Protein AF-0000000069439298 (afdb_homodimer)

Organism: Mycobacteroides abscessus (strain ATCC 19977 / DSM 44196 / CCUG 20993 / CIP 104536 / JCM 13569 / NCTC 13031 / TMC 1543 / L948) (NCBI:txid561007)

Secondary structure (DSSP, 8-state):
-----HHHHHHHHHHHHHHHHHHHHHHHHHHH----SBTTB-HHHHHHHGGGGTSS-EEHHHHHHHHT--HHHHHHHHHHHHHTTSEEEEE-SS-TT-EEEEE-HHHHHHHHHHTHHHHHHHHHHHHTS-HHHHHHHHHHHHHHHHHHHHHHHHH-/-----HHHHHHHHHHHHHHHHHHHHHHHHHHH----SBTTB-HHHHHHHGGGGTSS-EEHHHHHHHHT--HHHHHHHHHHHHHTTSEEEEE-SS-TT-EEEEE-HHHHHHHHHHTHHHHHHHHHHHHTS-HHHHHHHHHHHHHHHHHHHHHHHHH-

pLDDT: mean 86.59, std 11.98, range [43.66, 97.94]

Foldseek 3Di:
DPPCPPVNVVVVVVVVVVVVVVVV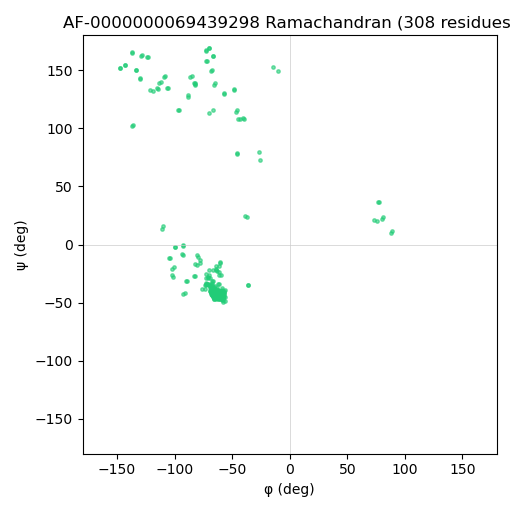VVLVCLQPVPPDCFLVDDPLLLQLAVVQLVPFKDFLVVSCVSSVHDSVVSVVSLVVCVVVQQKDWDADPVHRVTIIIGGDPVNSVSSCRSNVSSVVVVVVVLVPDDPVRNVVVVVVVVVVVVVVVVVVVVVD/DPPCPPVNVVVVVVVVVVVVVVVVVVLVCLQPPPPDCQLVDDPLLLQLAVVQLVPFKDFLVVSCVSSVHDSVVSVVSLVVCVVVQQKDWDADPVHRVTIIIGGDPVNSVSSCRSNVRSVVVVVVVLVPDDPVRNVVVVVVVVVVVVVVVVVVVVVD

Radius of gyration: 20.06 Å; Cα contacts (8 Å, |Δi|>4): 380; chains: 2; bounding box: 41×55×58 Å

Sequence (312 aa):
MPRQSSGDSAREIEELVAATDALYFAMRRGRTSPAGTQAGMSRSQLELLAPLLDQESMSVSRLAGTAGVAVPTATRALKQLEERGVVARTRSSSDDRLVLVGLTSGGRARVIKAQSAFRARQQEVFEELSVADRRAMTDSLTRLAALINDNMDARAMPRQSSGDSAREIEELVAATDALYFAMRRGRTSPAGTQAGMSRSQLELLAPLLDQESMSVSRLAGTAGVAVPTATRALKQLEERGVVARTRSSSDDRLVLVGLTSGGRARVIKAQSAFRARQQEVFEELSVADRRAMTDSLTRLAALINDNMDARA

Nearest PDB structures (foldseek):
  2nnn-assembly3_F  TM=5.946E-01  e=1.189E-07  Pseudomonas aeruginosa
  4xrf-assembly1_A  TM=5.676E-01  e=1.118E-07  Bacillus cereus ATCC 14579
  7kua-assembly1_A-2  TM=5.643E-01  e=1.118E-07  Pseudomonas putida
  2nyx-assembly2_D  TM=5.979E-01  e=2.335E-07  Mycobacterium tuberculosis H37Rv
  1lnw-assembly7_A  TM=5.962E-01  e=4.876E-07  Pseudomonas aeruginosa

InterPro domains:
  IPR000835 MarR-type HTH domain [PF01047] (42-99)
  IPR000835 MarR-type HTH domain [PR00598] (75-90)
  IPR000835 MarR-type HTH domain [PR00598] (94-110)
  IPR000835 MarR-type HTH domain [PR00598] (124-144)
  IPR000835 MarR-type HTH domain [PS50995] (9-146)
  IPR000835 MarR-type HTH domain [SM00347] (34-134)
  IPR011991 ArsR-like helix-turn-helix domain [cd00090] (42-112)
  IPR036388 Winged helix-like DNA-binding domain superfamily [G3DSA:1.10.10.10] (2-153)
  IPR036390 Winged helix DNA-binding domain superfamily [SSF46785] (31-151)
  IPR039422 Transcription regulators MarR/SlyA-like [PTHR33164] (29-149)

Structure (mmCIF, N/CA/C/O backbone):
data_AF-0000000069439298-model_v1
#
loop_
_entity.id
_entity.type
_entity.pdbx_description
1 polymer 'Transcriptional regulator, MarR family'
#
loop_
_atom_site.group_PDB
_atom_site.id
_atom_site.type_symbol
_atom_site.label_atom_id
_atom_site.label_alt_id
_atom_site.label_comp_id
_atom_site.label_asym_id
_atom_site.label_entity_id
_atom_site.label_seq_id
_atom_site.pdbx_PDB_ins_code
_atom_site.Cartn_x
_atom_site.Cartn_y
_atom_site.Cartn_z
_atom_site.occupancy
_atom_site.B_iso_or_equiv
_atom_site.auth_seq_id
_atom_site.auth_comp_id
_atom_site.auth_asym_id
_atom_site.auth_atom_id
_atom_site.pdbx_PDB_model_num
ATOM 1 N N . MET A 1 1 ? 16.625 -29.438 -16.219 1 43.66 1 MET A N 1
ATOM 2 C CA . MET A 1 1 ? 15.688 -28.438 -15.711 1 43.66 1 MET A CA 1
ATOM 3 C C . MET A 1 1 ? 15.852 -27.109 -16.438 1 43.66 1 MET A C 1
ATOM 5 O O . MET A 1 1 ? 16.953 -26.578 -16.516 1 43.66 1 MET A O 1
ATOM 9 N N . PRO A 1 2 ? 15.164 -26.875 -17.438 1 50.16 2 PRO A N 1
ATOM 10 C CA . PRO A 1 2 ? 15.586 -25.781 -18.312 1 50.16 2 PRO A CA 1
ATOM 11 C C . PRO A 1 2 ? 15.984 -24.531 -17.547 1 50.16 2 PRO A C 1
ATOM 13 O O . PRO A 1 2 ? 15.352 -24.188 -16.547 1 50.16 2 PRO A O 1
ATOM 16 N N . ARG A 1 3 ? 17.156 -24.297 -17.531 1 49.91 3 ARG A N 1
ATOM 17 C CA . ARG A 1 3 ? 17.844 -23.172 -16.906 1 49.91 3 ARG A CA 1
ATOM 18 C C . ARG A 1 3 ? 17.141 -21.859 -17.203 1 49.91 3 ARG A C 1
ATOM 20 O O . ARG A 1 3 ? 17.031 -21.453 -18.359 1 49.91 3 ARG A O 1
ATOM 27 N N . GLN A 1 4 ? 15.992 -21.594 -16.453 1 58.34 4 GLN A N 1
ATOM 28 C CA . GLN A 1 4 ? 15.359 -20.297 -16.703 1 58.34 4 GLN A CA 1
ATOM 29 C C . GLN A 1 4 ? 16.406 -19.203 -16.859 1 58.34 4 GLN A C 1
ATOM 31 O O . GLN A 1 4 ? 17.312 -19.078 -16.047 1 58.34 4 GLN A O 1
ATOM 36 N N . SER A 1 5 ? 16.531 -18.75 -18.062 1 65 5 SER A N 1
ATOM 37 C CA . SER A 1 5 ? 17.484 -17.688 -18.328 1 65 5 SER A CA 1
ATOM 38 C C . SER A 1 5 ? 17.344 -16.547 -17.344 1 65 5 SER A C 1
ATOM 40 O O . SER A 1 5 ? 16.266 -16.359 -16.75 1 65 5 SER A O 1
ATOM 42 N N . SER A 1 6 ? 18.406 -16.156 -16.859 1 69.44 6 SER A N 1
ATOM 43 C CA . SER A 1 6 ? 18.5 -15 -15.961 1 69.44 6 SER A CA 1
ATOM 44 C C . SER A 1 6 ? 17.516 -13.914 -16.359 1 69.44 6 SER A C 1
ATOM 46 O O . SER A 1 6 ? 16.922 -13.25 -15.492 1 69.44 6 SER A O 1
ATOM 48 N N . GLY A 1 7 ? 17.359 -13.852 -17.641 1 72.88 7 GLY A N 1
ATOM 49 C CA . GLY A 1 7 ? 16.438 -12.859 -18.156 1 72.88 7 GLY A CA 1
ATOM 50 C C . GLY A 1 7 ? 14.984 -13.172 -17.828 1 72.88 7 GLY A C 1
ATOM 51 O O . GLY A 1 7 ? 14.203 -12.258 -17.547 1 72.88 7 GLY A O 1
ATOM 52 N N . ASP A 1 8 ? 14.719 -14.375 -17.844 1 79.38 8 ASP A N 1
ATOM 53 C CA . ASP A 1 8 ? 13.352 -14.812 -17.547 1 79.38 8 ASP A CA 1
ATOM 54 C C . ASP A 1 8 ? 13.008 -14.57 -16.078 1 79.38 8 ASP A C 1
ATOM 56 O O . ASP A 1 8 ? 11.906 -14.141 -15.758 1 79.38 8 ASP A O 1
ATOM 60 N N . SER A 1 9 ? 14 -14.789 -15.312 1 85.81 9 SER A N 1
ATOM 61 C CA . SER A 1 9 ? 13.797 -14.586 -13.883 1 85.81 9 SER A CA 1
ATOM 62 C C . SER A 1 9 ? 13.578 -13.109 -13.555 1 85.81 9 SER A C 1
ATOM 64 O O . SER A 1 9 ? 12.711 -12.773 -12.75 1 85.81 9 SER A O 1
ATOM 66 N N . ALA A 1 10 ? 14.375 -12.297 -14.258 1 88.38 10 ALA A N 1
ATOM 67 C CA . ALA A 1 10 ? 14.242 -10.852 -14.047 1 88.38 10 ALA A CA 1
ATOM 68 C C . ALA A 1 10 ? 12.859 -10.359 -14.484 1 88.38 10 ALA A C 1
ATOM 70 O O . ALA A 1 10 ? 12.273 -9.5 -13.828 1 88.38 10 ALA A O 1
ATOM 71 N N . ARG A 1 11 ? 12.383 -10.875 -15.539 1 90.62 11 ARG A N 1
ATOM 72 C CA . ARG A 1 11 ? 11.07 -10.484 -16.047 1 90.62 11 ARG A CA 1
ATOM 73 C C . ARG A 1 11 ? 9.969 -10.938 -15.102 1 90.62 11 ARG A C 1
ATOM 75 O O . ARG A 1 11 ? 9 -10.203 -14.867 1 90.62 11 ARG A O 1
ATOM 82 N N . GLU A 1 12 ? 10.164 -12.148 -14.594 1 92.62 12 GLU A N 1
ATOM 83 C CA . GLU A 1 12 ? 9.172 -12.68 -13.672 1 92.62 12 GLU A CA 1
ATOM 84 C C . GLU A 1 12 ? 9.086 -11.836 -12.406 1 92.62 12 GLU A C 1
ATOM 86 O O . GLU A 1 12 ? 7.988 -11.594 -11.883 1 92.62 12 GLU A O 1
ATOM 91 N N . ILE A 1 13 ? 10.188 -11.438 -11.992 1 93.81 13 ILE A N 1
ATOM 92 C CA . ILE A 1 13 ? 10.219 -10.609 -10.781 1 93.81 13 ILE A CA 1
ATOM 93 C C . ILE A 1 13 ? 9.578 -9.258 -11.07 1 93.81 13 ILE A C 1
ATOM 95 O O . ILE A 1 13 ? 8.789 -8.75 -10.266 1 93.81 13 ILE A O 1
ATOM 99 N N . GLU A 1 14 ? 9.867 -8.711 -12.203 1 91.94 14 GLU A N 1
ATOM 100 C CA . GLU A 1 14 ? 9.281 -7.43 -12.594 1 91.94 14 GLU A CA 1
ATOM 101 C C . GLU A 1 14 ? 7.766 -7.52 -12.695 1 91.94 14 GLU A C 1
ATOM 103 O O . GLU A 1 14 ? 7.055 -6.586 -12.312 1 91.94 14 GLU A O 1
ATOM 108 N N . GLU A 1 15 ? 7.328 -8.602 -13.227 1 94.25 15 GLU A N 1
ATOM 109 C CA . GLU A 1 15 ? 5.887 -8.805 -13.359 1 94.25 15 GLU A CA 1
ATOM 110 C C . GLU A 1 15 ? 5.219 -8.93 -11.992 1 94.25 15 GLU A C 1
ATOM 112 O O . GLU A 1 15 ? 4.102 -8.445 -11.797 1 94.25 15 GLU A O 1
ATOM 117 N N . LEU A 1 16 ? 5.906 -9.57 -11.109 1 95.19 16 LEU A N 1
ATOM 118 C CA . LEU A 1 16 ? 5.371 -9.711 -9.758 1 95.19 16 LEU A CA 1
ATOM 119 C C . LEU A 1 16 ? 5.34 -8.367 -9.047 1 95.19 16 LEU A C 1
ATOM 121 O O . LEU A 1 16 ? 4.383 -8.062 -8.328 1 95.19 16 LEU A O 1
ATOM 125 N N . VAL A 1 17 ? 6.363 -7.57 -9.273 1 93.5 17 VAL A N 1
ATOM 126 C CA . VAL A 1 17 ? 6.402 -6.223 -8.719 1 93.5 17 VAL A CA 1
ATOM 127 C C . VAL A 1 17 ? 5.219 -5.414 -9.234 1 93.5 17 VAL A C 1
ATOM 129 O O . VAL A 1 17 ? 4.496 -4.785 -8.453 1 93.5 17 VAL A O 1
ATOM 132 N N . ALA A 1 18 ? 5.004 -5.496 -10.5 1 92.44 18 ALA A N 1
ATOM 133 C CA . ALA A 1 18 ? 3.91 -4.746 -11.109 1 92.44 18 ALA A CA 1
ATOM 134 C C . ALA A 1 18 ? 2.559 -5.219 -10.578 1 92.44 18 ALA A C 1
ATOM 136 O O . ALA A 1 18 ? 1.655 -4.406 -10.359 1 92.44 18 ALA A O 1
ATOM 137 N N . ALA A 1 19 ? 2.408 -6.488 -10.406 1 94.62 19 ALA A N 1
ATOM 138 C CA . ALA A 1 19 ? 1.148 -7.055 -9.93 1 94.62 19 ALA A CA 1
ATOM 139 C C . ALA A 1 19 ? 0.885 -6.656 -8.477 1 94.62 19 ALA A C 1
ATOM 141 O O . ALA A 1 19 ? -0.251 -6.348 -8.109 1 94.62 19 ALA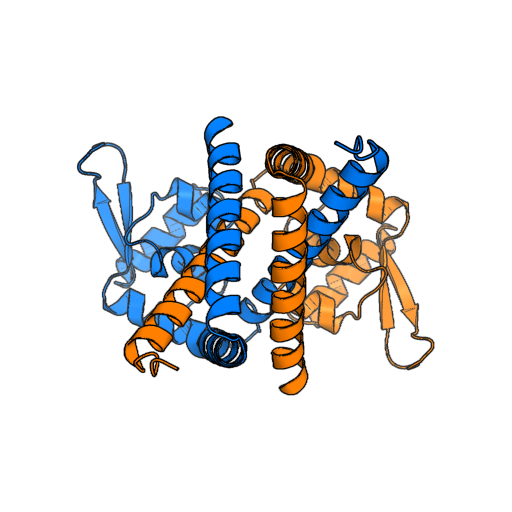 A O 1
ATOM 142 N N . THR A 1 20 ? 1.906 -6.664 -7.648 1 95.19 20 THR A N 1
ATOM 143 C CA . THR A 1 20 ? 1.764 -6.262 -6.254 1 95.19 20 THR A CA 1
ATOM 144 C C . THR A 1 20 ? 1.43 -4.773 -6.152 1 95.19 20 THR A C 1
ATOM 146 O O . THR A 1 20 ? 0.59 -4.379 -5.34 1 95.19 20 THR A O 1
ATOM 149 N N . ASP A 1 21 ? 2.082 -4 -6.984 1 93.44 21 ASP A N 1
ATOM 150 C CA . ASP A 1 21 ? 1.783 -2.57 -7.012 1 93.44 21 ASP A CA 1
ATOM 151 C C . ASP A 1 21 ? 0.34 -2.318 -7.441 1 93.44 21 ASP A C 1
ATOM 153 O O . ASP A 1 21 ? -0.36 -1.505 -6.836 1 93.44 21 ASP A O 1
ATOM 157 N N . ALA A 1 22 ? -0.058 -3.021 -8.492 1 92.19 22 ALA A N 1
ATOM 158 C CA . ALA A 1 22 ? -1.417 -2.842 -8.992 1 92.19 22 ALA A CA 1
ATOM 159 C C . ALA A 1 22 ? -2.449 -3.152 -7.914 1 92.19 22 ALA A C 1
ATOM 161 O O . ALA A 1 22 ? -3.436 -2.43 -7.762 1 92.19 22 ALA A O 1
ATOM 162 N N . LEU A 1 23 ? -2.234 -4.188 -7.211 1 93.44 23 LEU A N 1
ATOM 163 C CA . LEU A 1 23 ? -3.16 -4.551 -6.145 1 93.44 23 LEU A CA 1
ATOM 164 C C . LEU A 1 23 ? -3.129 -3.52 -5.02 1 93.44 23 LEU A C 1
ATOM 166 O O . LEU A 1 23 ? -4.176 -3.123 -4.508 1 93.44 23 LEU A O 1
ATOM 170 N N . TYR A 1 24 ? -1.934 -3.105 -4.676 1 92.88 24 TYR A N 1
ATOM 171 C CA . TYR A 1 24 ? -1.781 -2.111 -3.617 1 92.88 24 TYR A CA 1
ATOM 172 C C . TYR A 1 24 ? -2.543 -0.836 -3.955 1 92.88 24 TYR A C 1
ATOM 174 O O . TYR A 1 24 ? -3.307 -0.326 -3.131 1 92.88 24 TYR A O 1
ATOM 182 N N . PHE A 1 25 ? -2.377 -0.309 -5.129 1 91.12 25 PHE A N 1
ATOM 183 C CA . PHE A 1 25 ? -3.004 0.953 -5.504 1 91.12 25 PHE A CA 1
ATOM 184 C C . PHE A 1 25 ? -4.504 0.777 -5.691 1 91.12 25 PHE A C 1
ATOM 186 O O . PHE A 1 25 ? -5.285 1.688 -5.402 1 91.12 25 PHE A O 1
ATOM 193 N N . ALA A 1 26 ? -4.988 -0.346 -6.16 1 89.38 26 ALA A N 1
ATOM 194 C CA . ALA A 1 26 ? -6.418 -0.618 -6.246 1 89.38 26 ALA A CA 1
ATOM 195 C C . ALA A 1 26 ? -7.062 -0.616 -4.863 1 89.38 26 ALA A C 1
ATOM 197 O O . ALA A 1 26 ? -8.133 -0.031 -4.668 1 89.38 26 ALA A O 1
ATOM 198 N N . MET A 1 27 ? -6.367 -1.249 -3.957 1 90.5 27 MET A N 1
ATOM 199 C CA . MET A 1 27 ? -6.867 -1.318 -2.588 1 90.5 27 MET A CA 1
ATOM 200 C C . MET A 1 27 ? -6.836 0.055 -1.926 1 90.5 27 MET A C 1
ATOM 202 O O . MET A 1 27 ? -7.758 0.421 -1.199 1 90.5 27 MET A O 1
ATOM 206 N N . ARG A 1 28 ? -5.77 0.699 -2.164 1 88.38 28 ARG A N 1
ATOM 207 C CA . ARG A 1 28 ? -5.645 2.039 -1.602 1 88.38 28 ARG A CA 1
ATOM 208 C C . ARG A 1 28 ? -6.77 2.945 -2.092 1 88.38 28 ARG A C 1
ATOM 210 O O . ARG A 1 28 ? -7.359 3.689 -1.307 1 88.38 28 ARG A O 1
ATOM 217 N N . ARG A 1 29 ? -7.039 2.965 -3.305 1 85.88 29 ARG A N 1
ATOM 218 C CA . ARG A 1 29 ? -8.117 3.766 -3.879 1 85.88 29 ARG A CA 1
ATOM 219 C C . ARG A 1 29 ? -9.453 3.42 -3.242 1 85.88 29 ARG A C 1
ATOM 221 O O . ARG A 1 29 ? -10.266 4.309 -2.975 1 85.88 29 ARG A O 1
ATOM 228 N N . GLY A 1 30 ? -9.688 2.197 -3.055 1 83.69 30 GLY A N 1
ATOM 229 C CA . GLY A 1 30 ? -10.93 1.759 -2.439 1 83.69 30 GLY A CA 1
ATOM 230 C C . GLY A 1 30 ? -11.062 2.182 -0.989 1 83.69 30 GLY A C 1
ATOM 231 O O . GLY A 1 30 ? -12.164 2.434 -0.506 1 83.69 30 GLY A O 1
ATOM 232 N N . ARG A 1 31 ? -9.898 2.25 -0.362 1 82.12 31 ARG A N 1
ATOM 233 C CA . ARG A 1 31 ? -9.883 2.555 1.064 1 82.12 31 ARG A CA 1
ATOM 234 C C . ARG A 1 31 ? -9.977 4.059 1.303 1 82.12 31 ARG A C 1
ATOM 236 O O . ARG A 1 31 ? -10.375 4.5 2.383 1 82.12 31 ARG A O 1
ATOM 243 N N . THR A 1 32 ? -9.492 4.879 0.319 1 74.19 32 THR A N 1
ATOM 244 C CA . THR A 1 32 ? -9.359 6.316 0.529 1 74.19 32 THR A CA 1
ATOM 245 C C . THR A 1 32 ? -10.531 7.062 -0.102 1 74.19 32 THR A C 1
ATOM 247 O O . THR A 1 32 ? -10.57 8.297 -0.088 1 74.19 32 THR A O 1
ATOM 250 N N . SER A 1 33 ? -11.398 6.414 -0.728 1 63.84 33 SER A N 1
ATOM 251 C CA . SER A 1 33 ? -12.516 7.145 -1.322 1 63.84 33 SER A CA 1
ATOM 252 C C . SER A 1 33 ? -13.117 8.133 -0.333 1 63.84 33 SER A C 1
ATOM 254 O O . SER A 1 33 ? -13.297 7.816 0.843 1 63.84 33 SER A O 1
ATOM 256 N N . PRO A 1 34 ? -12.93 9.477 -0.753 1 53.66 34 PRO A N 1
ATOM 257 C CA . PRO A 1 34 ? -13.367 10.586 0.105 1 53.66 34 PRO A CA 1
ATOM 258 C C . PRO A 1 34 ? -14.695 10.305 0.804 1 53.66 34 PRO A C 1
ATOM 260 O O . PRO A 1 34 ? -15.195 11.148 1.547 1 53.66 34 PRO A O 1
ATOM 263 N N . ALA A 1 35 ? -15.016 9.234 0.979 1 48.56 35 ALA A N 1
ATOM 264 C CA . ALA A 1 35 ? -16.266 9.422 1.706 1 48.56 35 ALA A CA 1
ATOM 265 C C . ALA A 1 35 ? -16.047 10.25 2.973 1 48.56 35 ALA A C 1
ATOM 267 O O . ALA A 1 35 ? -14.945 10.273 3.52 1 48.56 35 ALA A O 1
ATOM 268 N N . GLY A 1 36 ? -16.734 11.273 3.289 1 49.34 36 GLY A N 1
ATOM 269 C CA . GLY A 1 36 ? -16.828 12.008 4.543 1 49.34 36 GLY A CA 1
ATOM 270 C C . GLY A 1 36 ? -16.141 11.297 5.699 1 49.34 36 GLY A C 1
ATOM 271 O O . GLY A 1 36 ? -15.75 10.133 5.578 1 49.34 36 GLY A O 1
ATOM 272 N N . THR A 1 37 ? -15.586 12.125 6.695 1 56.25 37 THR A N 1
ATOM 273 C CA . THR A 1 37 ? -15.391 11.578 8.031 1 56.25 37 THR A CA 1
ATOM 274 C C . THR A 1 37 ? -16.375 10.453 8.312 1 56.25 37 THR A C 1
ATOM 276 O O . THR A 1 37 ? -17.578 10.695 8.445 1 56.25 37 THR A O 1
ATOM 279 N N . GLN A 1 38 ? -16.078 9.289 7.812 1 62.22 38 GLN A N 1
ATOM 280 C CA . GLN A 1 38 ? -16.984 8.188 8.07 1 62.22 38 GLN A CA 1
ATOM 281 C C . GLN A 1 38 ? -16.938 7.758 9.531 1 62.22 38 GLN A C 1
ATOM 283 O O . GLN A 1 38 ? -15.859 7.539 10.086 1 62.22 38 GLN A O 1
ATOM 288 N N . ALA A 1 39 ? -17.891 7.949 10.148 1 69.12 39 ALA A N 1
ATOM 289 C CA . ALA A 1 39 ? -18.156 7.504 11.516 1 69.12 39 ALA A CA 1
ATOM 290 C C . ALA A 1 39 ? -17.391 8.367 12.523 1 69.12 39 ALA A C 1
ATOM 292 O O . ALA A 1 39 ? -16.922 7.859 13.547 1 69.12 39 ALA A O 1
ATOM 293 N N . GLY A 1 40 ? -17 9.586 12.055 1 76.19 40 GLY A N 1
ATOM 294 C CA . GLY A 1 40 ? -16.391 10.523 12.984 1 76.19 40 GLY A CA 1
ATOM 295 C C . GLY A 1 40 ? -14.891 10.367 13.094 1 76.19 40 GLY A C 1
ATOM 296 O O . GLY A 1 40 ? -14.273 10.891 14.023 1 76.19 40 GLY A O 1
ATOM 297 N N . MET A 1 41 ? -14.297 9.648 12.25 1 83.12 41 MET A N 1
ATOM 298 C CA . MET A 1 41 ? -12.844 9.461 12.266 1 83.12 41 MET A CA 1
ATOM 299 C C . MET A 1 41 ? -12.203 10.086 11.031 1 83.12 41 MET A C 1
ATOM 301 O O . MET A 1 41 ? -12.766 10.008 9.93 1 83.12 41 MET A O 1
ATOM 305 N N . SER A 1 42 ? -11.102 10.703 11.281 1 82.94 42 SER A N 1
ATOM 306 C CA . SER A 1 42 ? -10.344 11.242 10.156 1 82.94 42 SER A CA 1
ATOM 307 C C . SER A 1 42 ? -9.664 10.125 9.359 1 82.94 42 SER A C 1
ATOM 309 O O . SER A 1 42 ? -9.57 8.992 9.828 1 82.94 42 SER A O 1
ATOM 311 N N . ARG A 1 43 ? -9.195 10.484 8.219 1 82.69 43 ARG A N 1
ATOM 312 C CA . ARG A 1 43 ? -8.469 9.531 7.383 1 82.69 43 ARG A CA 1
ATOM 313 C C . ARG A 1 43 ? -7.223 9.008 8.094 1 82.69 43 ARG A C 1
ATOM 315 O O . ARG A 1 43 ? -6.918 7.816 8.023 1 82.69 43 ARG A O 1
ATOM 322 N N . SER A 1 44 ? -6.621 9.906 8.742 1 85.06 44 SER A N 1
ATOM 323 C CA . SER A 1 44 ? -5.395 9.523 9.438 1 85.06 44 SER A CA 1
ATOM 324 C C . SER A 1 44 ? -5.68 8.562 10.586 1 85.06 44 SER A C 1
ATOM 326 O O . SER A 1 44 ? -4.895 7.656 10.859 1 85.06 44 SER A O 1
ATOM 328 N N . GLN A 1 45 ? -6.719 8.812 11.25 1 88.25 45 GLN A N 1
ATOM 329 C CA . GLN A 1 45 ? -7.109 7.934 12.344 1 88.25 45 GLN A CA 1
ATOM 330 C C . GLN A 1 45 ? -7.484 6.547 11.836 1 88.25 45 GLN A C 1
ATOM 332 O O . GLN A 1 45 ? -7.113 5.535 12.445 1 88.25 45 GLN A O 1
ATOM 337 N N . LEU A 1 46 ? -8.164 6.535 10.789 1 88 46 LEU A N 1
ATOM 338 C CA . LEU A 1 46 ? -8.555 5.254 10.203 1 88 46 LEU A CA 1
ATOM 339 C C . LEU A 1 46 ? -7.332 4.477 9.727 1 88 46 LEU A C 1
ATOM 341 O O . LEU A 1 46 ? -7.262 3.258 9.898 1 88 46 LEU A O 1
ATOM 345 N N . GLU A 1 47 ? -6.461 5.148 9.148 1 88.12 47 GLU A N 1
ATOM 346 C CA . GLU A 1 47 ? -5.23 4.512 8.688 1 88.12 47 GLU A CA 1
ATOM 347 C C . GLU A 1 47 ? -4.441 3.93 9.859 1 88.12 47 GLU A C 1
ATOM 349 O O . GLU A 1 47 ? -3.785 2.896 9.727 1 88.12 47 GLU A O 1
ATOM 354 N N . LEU A 1 48 ? -4.531 4.594 10.906 1 92.19 48 LEU A N 1
ATOM 355 C CA . LEU A 1 48 ? -3.82 4.176 12.109 1 92.19 48 LEU A CA 1
ATOM 356 C C . LEU A 1 48 ? -4.484 2.955 12.734 1 92.19 48 LEU A C 1
ATOM 358 O O . LEU A 1 48 ? -3.803 2.07 13.258 1 92.19 48 LEU A O 1
ATOM 362 N N . LEU A 1 49 ? -5.812 2.865 12.648 1 94.75 49 LEU A N 1
ATOM 363 C CA . LEU A 1 49 ? -6.562 1.896 13.438 1 94.75 49 LEU A CA 1
ATOM 364 C C . LEU A 1 49 ? -6.934 0.679 12.602 1 94.75 49 LEU A C 1
ATOM 366 O O . LEU A 1 49 ? -7.215 -0.392 13.141 1 94.75 49 LEU A O 1
ATOM 370 N N . ALA A 1 50 ? -6.922 0.797 11.305 1 92.5 50 ALA A N 1
ATOM 371 C CA . ALA A 1 50 ? -7.445 -0.222 10.406 1 92.5 50 ALA A CA 1
ATOM 372 C C . ALA A 1 50 ? -6.738 -1.558 10.609 1 92.5 50 ALA A C 1
ATOM 374 O O . ALA A 1 50 ? -7.371 -2.615 10.586 1 92.5 50 ALA A O 1
ATOM 375 N N . PRO A 1 51 ? -5.441 -1.567 10.875 1 92.75 51 PRO A N 1
ATOM 376 C CA . PRO A 1 51 ? -4.758 -2.846 11.07 1 92.75 51 PRO A CA 1
ATOM 377 C C . PRO A 1 51 ? -5.273 -3.613 12.289 1 92.75 51 PRO A C 1
ATOM 379 O O . PRO A 1 51 ? -5.121 -4.836 12.359 1 92.75 51 PRO A O 1
ATOM 382 N N . LEU A 1 52 ? -5.914 -2.963 13.156 1 94.62 52 LEU A N 1
ATOM 383 C CA . LEU A 1 52 ? -6.367 -3.574 14.398 1 94.62 52 LEU A CA 1
ATOM 384 C C . LEU A 1 52 ? -7.641 -4.387 14.172 1 94.62 52 LEU A C 1
ATOM 386 O O . LEU A 1 52 ? -8.055 -5.148 15.047 1 94.62 52 LEU A O 1
ATOM 390 N N . LEU A 1 53 ? -8.227 -4.242 13.023 1 90 53 LEU A N 1
ATOM 391 C CA . LEU A 1 53 ? -9.367 -5.082 12.688 1 90 53 LEU A CA 1
ATOM 392 C C . LEU A 1 53 ? -8.93 -6.527 12.461 1 90 53 LEU A C 1
ATOM 394 O O . LEU A 1 53 ? -9.711 -7.457 12.688 1 90 53 LEU A O 1
ATOM 398 N N . ASP A 1 54 ? -7.707 -6.707 12.078 1 86.31 54 ASP A N 1
ATOM 399 C CA . ASP A 1 54 ? -7.199 -8.039 11.758 1 86.31 54 ASP A CA 1
ATOM 400 C C . ASP A 1 54 ? -6.348 -8.586 12.906 1 86.31 54 ASP A C 1
ATOM 402 O O . ASP A 1 54 ? -6.137 -9.797 13 1 86.31 54 ASP A O 1
ATOM 406 N N . GLN A 1 55 ? -5.797 -7.691 13.648 1 87.94 55 GLN A N 1
ATOM 407 C CA . GLN A 1 55 ? -4.984 -8.055 14.797 1 87.94 55 GLN A CA 1
ATOM 408 C C . GLN A 1 55 ? -5.543 -7.453 16.078 1 87.94 55 GLN A C 1
ATOM 410 O O . GLN A 1 55 ? -5.812 -6.25 16.141 1 87.94 55 GLN A O 1
ATOM 415 N N . GLU A 1 56 ? -5.617 -8.25 17.031 1 89.25 56 GLU A N 1
ATOM 416 C CA . GLU A 1 56 ? -6.258 -7.84 18.281 1 89.25 56 GLU A CA 1
ATOM 417 C C . GLU A 1 56 ? -5.527 -6.66 18.906 1 89.25 56 GLU A C 1
ATOM 419 O O . GLU A 1 56 ? -6.156 -5.773 19.5 1 89.25 56 GLU A O 1
ATOM 424 N N . SER A 1 57 ? -4.219 -6.727 18.922 1 93.88 57 SER A N 1
ATOM 425 C CA . SER A 1 57 ? -3.434 -5.633 19.484 1 93.88 57 SER A CA 1
ATOM 426 C C . SER A 1 57 ? -2.102 -5.473 18.766 1 93.88 57 SER A C 1
ATOM 428 O O . SER A 1 57 ? -1.618 -6.41 18.125 1 93.88 57 SER A O 1
ATOM 430 N N . MET A 1 58 ? -1.611 -4.27 18.766 1 93.81 58 MET A N 1
ATOM 431 C CA . MET A 1 58 ? -0.323 -3.92 18.172 1 93.81 58 MET A CA 1
ATOM 432 C C . MET A 1 58 ? 0.392 -2.867 19 1 93.81 58 MET A C 1
ATOM 434 O O . MET A 1 58 ? -0.248 -2.109 19.734 1 93.81 58 MET A O 1
ATOM 438 N N . SER A 1 59 ? 1.724 -2.859 18.875 1 94.25 59 SER A N 1
ATOM 439 C CA . SER A 1 59 ? 2.477 -1.811 19.562 1 94.25 59 SER A CA 1
ATOM 440 C C . SER A 1 59 ? 2.285 -0.461 18.875 1 94.25 59 SER A C 1
ATOM 442 O O . SER A 1 59 ? 1.941 -0.402 17.688 1 94.25 59 SER A O 1
ATOM 444 N N . VAL A 1 60 ? 2.533 0.56 19.656 1 93.5 60 VAL A N 1
ATOM 445 C CA . VAL A 1 60 ? 2.432 1.91 19.109 1 93.5 60 VAL A CA 1
ATOM 446 C C . VAL A 1 60 ? 3.4 2.066 17.938 1 93.5 60 VAL A C 1
ATOM 448 O O . VAL A 1 60 ? 3.053 2.658 16.906 1 93.5 60 VAL A O 1
ATOM 451 N N . SER A 1 61 ? 4.562 1.499 18.047 1 91.31 61 SER A N 1
ATOM 452 C CA . SER A 1 61 ? 5.578 1.593 17 1 91.31 61 SER A CA 1
ATOM 453 C C . SER A 1 61 ? 5.113 0.921 15.719 1 91.31 61 SER A C 1
ATOM 455 O O . SER A 1 61 ? 5.32 1.453 14.625 1 91.31 61 SER A O 1
ATOM 457 N N . ARG A 1 62 ? 4.516 -0.214 15.828 1 89.88 62 ARG A N 1
ATOM 458 C CA . ARG A 1 62 ? 4.027 -0.937 14.656 1 89.88 62 ARG A CA 1
ATOM 459 C C . ARG A 1 62 ? 2.869 -0.193 14 1 89.88 62 ARG A C 1
ATOM 461 O O . ARG A 1 62 ? 2.777 -0.136 12.773 1 89.88 62 ARG A O 1
ATOM 468 N N . LEU A 1 63 ? 2.002 0.332 14.781 1 93.44 63 LEU A N 1
ATOM 469 C CA . LEU A 1 63 ? 0.887 1.112 14.258 1 93.44 63 LEU A CA 1
ATOM 470 C C . LEU A 1 63 ? 1.388 2.35 13.523 1 93.44 63 LEU A C 1
ATOM 472 O O . LEU A 1 63 ? 0.911 2.658 12.43 1 93.44 63 LEU A O 1
ATOM 476 N N . ALA A 1 64 ? 2.328 3.045 14.188 1 91.44 64 ALA A N 1
ATOM 477 C CA . ALA A 1 64 ? 2.914 4.234 13.57 1 91.44 64 ALA A CA 1
ATOM 478 C C . ALA A 1 64 ? 3.568 3.896 12.234 1 91.44 64 ALA A C 1
ATOM 480 O O . ALA A 1 64 ? 3.381 4.613 11.25 1 91.44 64 ALA A O 1
ATOM 481 N N . GLY A 1 65 ? 4.324 2.811 12.211 1 85.81 65 GLY A N 1
ATOM 482 C CA . GLY A 1 65 ? 4.977 2.355 10.992 1 85.81 65 GLY A CA 1
ATOM 483 C C . GLY A 1 65 ? 4.004 2.025 9.875 1 85.81 65 GLY A C 1
ATOM 484 O O . GLY A 1 65 ? 4.23 2.381 8.719 1 85.81 65 GLY A O 1
ATOM 485 N N . THR A 1 66 ? 2.934 1.348 10.188 1 86.69 66 THR A N 1
ATOM 486 C CA . THR A 1 66 ? 1.921 0.974 9.211 1 86.69 66 THR A CA 1
ATOM 487 C C . THR A 1 66 ? 1.217 2.213 8.664 1 86.69 66 THR A C 1
ATOM 489 O O . THR A 1 66 ? 0.876 2.266 7.477 1 86.69 66 THR A O 1
ATOM 492 N N . ALA A 1 67 ? 0.985 3.242 9.484 1 87.19 67 ALA A N 1
ATOM 493 C CA . ALA A 1 67 ? 0.303 4.473 9.086 1 87.19 67 ALA A CA 1
ATOM 494 C C . ALA A 1 67 ? 1.264 5.434 8.398 1 87.19 67 ALA A C 1
ATOM 496 O O . ALA A 1 67 ? 0.834 6.395 7.754 1 87.19 67 ALA A O 1
ATOM 497 N N . GLY A 1 68 ? 2.498 5.16 8.586 1 82.5 68 GLY A N 1
ATOM 498 C CA . GLY A 1 68 ? 3.482 6.039 7.973 1 82.5 68 GLY A CA 1
ATOM 499 C C . GLY A 1 68 ? 3.646 7.355 8.711 1 82.5 68 GLY A C 1
ATOM 500 O O . GLY A 1 68 ? 3.773 8.414 8.086 1 82.5 68 GLY A O 1
ATOM 501 N N . VAL A 1 69 ? 3.562 7.344 9.992 1 85.88 69 VAL A N 1
ATOM 502 C CA . VAL A 1 69 ? 3.732 8.547 10.797 1 85.88 69 VAL A CA 1
ATOM 503 C C . VAL A 1 69 ? 4.77 8.289 11.891 1 85.88 69 VAL A C 1
ATOM 505 O O . VAL A 1 69 ? 5.125 7.145 12.164 1 85.88 69 VAL A O 1
ATOM 508 N N . ALA A 1 70 ? 5.254 9.438 12.445 1 88.75 70 ALA A N 1
ATOM 509 C CA . ALA A 1 70 ? 6.195 9.336 13.562 1 88.75 70 ALA A CA 1
ATOM 510 C C . ALA A 1 70 ? 5.508 8.797 14.812 1 88.75 70 ALA A C 1
ATOM 512 O O . ALA A 1 70 ? 4.312 9.023 15.016 1 88.75 70 ALA A O 1
ATOM 513 N N . VAL A 1 71 ? 6.277 8.109 15.609 1 92.69 71 VAL A N 1
ATOM 514 C CA . VAL A 1 71 ? 5.754 7.488 16.828 1 92.69 71 VAL A CA 1
ATOM 515 C C . VAL A 1 71 ? 5.109 8.547 17.719 1 92.69 71 VAL A C 1
ATOM 517 O O . VAL A 1 71 ? 4.016 8.344 18.25 1 92.69 71 VAL A O 1
ATOM 520 N N . PRO A 1 72 ? 5.668 9.719 17.875 1 94.69 72 PRO A N 1
ATOM 521 C CA . PRO A 1 72 ? 5.016 10.734 18.703 1 94.69 72 PRO A CA 1
ATOM 522 C C . PRO A 1 72 ? 3.662 11.172 18.141 1 94.69 72 PRO A C 1
ATOM 524 O O . PRO A 1 72 ? 2.738 11.461 18.906 1 94.69 72 PRO A O 1
ATOM 527 N N . THR A 1 73 ? 3.553 11.266 16.844 1 92.69 73 THR A N 1
ATOM 528 C CA . THR A 1 73 ? 2.291 11.609 16.203 1 92.69 73 THR A CA 1
ATOM 529 C C . THR A 1 73 ? 1.232 10.547 16.469 1 92.69 73 THR A C 1
ATOM 531 O O . THR A 1 73 ? 0.09 10.867 16.812 1 92.69 73 THR A O 1
ATOM 534 N N . ALA A 1 74 ? 1.68 9.297 16.328 1 94.19 74 ALA A N 1
ATOM 535 C CA . ALA A 1 74 ? 0.771 8.188 16.609 1 94.19 74 ALA A CA 1
ATOM 536 C C . ALA A 1 74 ? 0.363 8.18 18.078 1 94.19 74 ALA A C 1
ATOM 538 O O . ALA A 1 74 ? -0.798 7.922 18.406 1 94.19 74 ALA A O 1
ATOM 539 N N . THR A 1 75 ? 1.262 8.422 18.891 1 95.25 75 THR A N 1
ATOM 540 C CA . THR A 1 75 ? 1.003 8.438 20.328 1 95.25 75 THR A CA 1
ATOM 541 C C . THR A 1 75 ? -0.061 9.477 20.672 1 95.25 75 THR A C 1
ATOM 543 O O . THR A 1 75 ? -0.983 9.195 21.438 1 95.25 75 THR A O 1
ATOM 546 N N . ARG A 1 76 ? 0.1 10.602 20.141 1 95.69 76 ARG A N 1
ATOM 547 C CA . ARG A 1 76 ? -0.859 11.672 20.391 1 95.69 76 ARG A CA 1
ATOM 548 C C . ARG A 1 76 ? -2.246 11.297 19.875 1 95.69 76 ARG A C 1
ATOM 550 O O . ARG A 1 76 ? -3.248 11.516 20.562 1 95.69 76 ARG A O 1
ATOM 557 N N . ALA A 1 77 ? -2.312 10.797 18.703 1 94.75 77 ALA A N 1
ATOM 558 C CA . ALA A 1 77 ? -3.588 10.383 18.141 1 94.75 77 ALA A CA 1
ATOM 559 C C . ALA A 1 77 ? -4.234 9.281 18.969 1 94.75 77 ALA A C 1
ATOM 561 O O . ALA A 1 77 ? -5.445 9.305 19.219 1 94.75 77 ALA A O 1
ATOM 562 N N . LEU A 1 78 ? -3.414 8.352 19.406 1 96.12 78 LEU A N 1
ATOM 563 C CA . LEU A 1 78 ? -3.918 7.219 20.172 1 96.12 78 LEU A CA 1
ATOM 564 C C . LEU A 1 78 ? -4.406 7.672 21.547 1 96.12 78 LEU A C 1
ATOM 566 O O . LEU A 1 78 ? -5.375 7.125 22.078 1 96.12 78 LEU A O 1
ATOM 570 N N . LYS A 1 79 ? -3.734 8.609 22.078 1 95.94 79 LYS A N 1
ATOM 571 C CA . LYS A 1 79 ? -4.188 9.164 23.344 1 95.94 79 LYS A CA 1
ATOM 572 C C . LYS A 1 79 ? -5.578 9.781 23.203 1 95.94 79 LYS A C 1
ATOM 574 O O . LYS A 1 79 ? -6.453 9.555 24.047 1 95.94 79 LYS A O 1
ATOM 579 N N . GLN A 1 80 ? -5.82 10.523 22.234 1 95.12 80 GLN A N 1
ATOM 580 C CA . GLN A 1 80 ? -7.117 11.141 21.984 1 95.12 80 GLN A CA 1
ATOM 581 C C . GLN A 1 80 ? -8.195 10.078 21.75 1 95.12 80 GLN A C 1
ATOM 583 O O . GLN A 1 80 ? -9.312 10.211 22.234 1 95.12 80 GLN A O 1
ATOM 588 N N . LEU A 1 81 ? -7.824 9.086 21.031 1 96.19 81 LEU A N 1
ATOM 589 C CA . LEU A 1 81 ? -8.766 8.016 20.703 1 96.19 81 LEU A CA 1
ATOM 590 C C . LEU A 1 81 ? -9.086 7.184 21.938 1 96.19 81 LEU A C 1
ATOM 592 O O . LEU A 1 81 ? -10.195 6.668 22.078 1 96.19 81 LEU A O 1
ATOM 596 N N . GLU A 1 82 ? -8.133 7.051 22.766 1 96.62 82 GLU A N 1
ATOM 597 C CA . GLU A 1 82 ? -8.352 6.367 24.031 1 96.62 82 GLU A CA 1
ATOM 598 C C . GLU A 1 82 ? -9.328 7.145 24.922 1 96.62 82 GLU A C 1
ATOM 600 O O . GLU A 1 82 ? -10.211 6.559 25.531 1 96.62 82 GLU A O 1
ATOM 605 N N . GLU A 1 83 ? -9.125 8.414 24.984 1 96 83 GLU A N 1
ATOM 606 C CA . GLU A 1 83 ? -10.008 9.289 25.75 1 96 83 GLU A CA 1
ATOM 607 C C . GLU A 1 83 ? -11.438 9.219 25.234 1 96 83 GLU A C 1
ATOM 609 O O . GLU A 1 83 ? -12.391 9.359 26 1 96 83 GLU A O 1
ATOM 614 N N . ARG A 1 84 ? -11.609 8.891 23.969 1 94.88 84 ARG A N 1
ATOM 615 C CA . ARG A 1 84 ? -12.93 8.797 23.344 1 94.88 84 ARG A CA 1
ATOM 616 C C . ARG A 1 84 ? -13.469 7.375 23.422 1 94.88 84 ARG A C 1
ATOM 618 O O . ARG A 1 84 ? -14.555 7.09 22.906 1 94.88 84 ARG A O 1
ATOM 625 N N . GLY A 1 85 ? -12.727 6.531 23.984 1 95.81 85 GLY A N 1
ATOM 626 C CA . GLY A 1 85 ? -13.188 5.168 24.188 1 95.81 85 GLY A CA 1
ATOM 627 C C . GLY A 1 85 ? -13.078 4.301 22.953 1 95.81 85 GLY A C 1
ATOM 628 O O . GLY A 1 85 ? -13.773 3.293 22.828 1 95.81 85 GLY A O 1
ATOM 629 N N . VAL A 1 86 ? -12.242 4.637 22.031 1 96.69 86 VAL A N 1
ATOM 630 C CA . VAL A 1 86 ? -12.109 3.91 20.766 1 96.69 86 VAL A CA 1
ATOM 631 C C . VAL A 1 86 ? -11.047 2.818 20.906 1 96.69 86 VAL A C 1
ATOM 633 O O . VAL A 1 86 ? -11.219 1.711 20.391 1 96.69 86 VAL A O 1
ATOM 636 N N . VAL A 1 87 ? -9.961 3.184 21.578 1 97.94 87 VAL A N 1
ATOM 637 C CA . VAL A 1 87 ? -8.898 2.209 21.766 1 97.94 87 VAL A CA 1
ATOM 638 C C . VAL A 1 87 ? -8.602 2.057 23.266 1 97.94 87 VAL A C 1
ATOM 640 O O . VAL A 1 87 ? -9.023 2.881 24.078 1 97.94 87 VAL A O 1
ATOM 643 N N . ALA A 1 88 ? -7.973 0.988 23.578 1 97.38 88 ALA A N 1
ATOM 644 C CA . ALA A 1 88 ? -7.449 0.713 24.906 1 97.38 88 ALA A CA 1
ATOM 645 C C . ALA A 1 88 ? -5.988 0.277 24.844 1 97.38 88 ALA A C 1
ATOM 647 O O . ALA A 1 88 ? -5.59 -0.452 23.938 1 97.38 88 ALA A O 1
ATOM 648 N N . ARG A 1 89 ? -5.262 0.731 25.828 1 93.88 89 ARG A N 1
ATOM 649 C CA . ARG A 1 89 ? -3.855 0.355 25.938 1 93.88 89 ARG A CA 1
ATOM 650 C C . ARG A 1 89 ? -3.645 -0.66 27.062 1 93.88 89 ARG A C 1
ATOM 652 O O . ARG A 1 89 ? -4.27 -0.566 28.109 1 93.88 89 ARG A O 1
ATOM 659 N N . THR A 1 90 ? -2.857 -1.65 26.672 1 90.62 90 THR A N 1
ATOM 660 C CA . THR A 1 90 ? -2.527 -2.668 27.672 1 90.62 90 THR A CA 1
ATOM 661 C C . THR A 1 90 ? -1.032 -2.973 27.656 1 90.62 90 THR A C 1
ATOM 663 O O . THR A 1 90 ? -0.356 -2.738 26.656 1 90.62 90 THR A O 1
ATOM 666 N N . ARG A 1 91 ? -0.513 -3.348 28.781 1 84.75 91 ARG A N 1
ATOM 667 C CA . ARG A 1 91 ? 0.879 -3.781 28.844 1 84.75 91 ARG A CA 1
ATOM 668 C C . ARG A 1 91 ? 1.013 -5.246 28.438 1 84.75 91 ARG A C 1
ATOM 670 O O . ARG A 1 91 ? 0.149 -6.066 28.75 1 84.75 91 ARG A O 1
ATOM 677 N N . SER A 1 92 ? 2.088 -5.461 27.672 1 76.69 92 SER A N 1
ATOM 678 C CA . SER A 1 92 ? 2.332 -6.824 27.203 1 76.69 92 SER A CA 1
ATOM 679 C C . SER A 1 92 ? 2.646 -7.75 28.375 1 76.69 92 SER A C 1
ATOM 681 O O . SER A 1 92 ? 3.322 -7.352 29.328 1 76.69 92 SER A O 1
ATOM 683 N N . SER A 1 93 ? 2.055 -8.867 28.281 1 74.94 93 SER A N 1
ATOM 684 C CA . SER A 1 93 ? 2.338 -9.867 29.297 1 74.94 93 SER A CA 1
ATOM 685 C C . SER A 1 93 ? 3.758 -10.406 29.172 1 74.94 93 SER A C 1
ATOM 687 O O . SER A 1 93 ? 4.344 -10.867 30.156 1 74.94 93 SER A O 1
ATOM 689 N N . SER A 1 94 ? 4.223 -10.383 27.969 1 76.44 94 SER A N 1
ATOM 690 C CA . SER A 1 94 ? 5.527 -10.977 27.688 1 76.44 94 SER A CA 1
ATOM 691 C C . SER A 1 94 ? 6.645 -9.953 27.859 1 76.44 94 SER A C 1
ATOM 693 O O . SER A 1 94 ? 7.797 -10.328 28.094 1 76.44 94 SER A O 1
ATOM 695 N N . ASP A 1 95 ? 6.379 -8.812 27.609 1 72.75 95 ASP A N 1
ATOM 696 C CA . ASP A 1 95 ? 7.332 -7.711 27.734 1 72.75 95 ASP A CA 1
ATOM 697 C C . ASP A 1 95 ? 6.688 -6.5 28.391 1 72.75 95 ASP A C 1
ATOM 699 O O . ASP A 1 95 ? 5.945 -5.754 27.75 1 72.75 95 ASP A O 1
ATOM 703 N N . ASP A 1 96 ? 7 -6.379 29.547 1 70.06 96 ASP A N 1
ATOM 704 C CA . ASP A 1 96 ? 6.363 -5.363 30.375 1 70.06 96 ASP A CA 1
ATOM 705 C C . ASP A 1 96 ? 6.621 -3.961 29.828 1 70.06 96 ASP A C 1
ATOM 707 O O . ASP A 1 96 ? 5.879 -3.025 30.125 1 70.06 96 ASP A O 1
ATOM 711 N N . ARG A 1 97 ? 7.52 -3.928 29 1 76.5 97 ARG A N 1
ATOM 712 C CA . ARG A 1 97 ? 7.859 -2.607 28.469 1 76.5 97 ARG A CA 1
ATOM 713 C C . ARG A 1 97 ? 7.098 -2.318 27.188 1 76.5 97 ARG A C 1
ATOM 715 O O . ARG A 1 97 ? 7.027 -1.169 26.734 1 76.5 97 ARG A O 1
ATOM 722 N N . LEU A 1 98 ? 6.488 -3.291 26.766 1 85.12 98 LEU A N 1
ATOM 723 C CA . LEU A 1 98 ? 5.793 -3.115 25.5 1 85.12 98 LEU A CA 1
ATOM 724 C C . LEU A 1 98 ? 4.316 -2.799 25.719 1 85.12 98 LEU A C 1
ATOM 726 O O . LEU A 1 98 ? 3.609 -3.559 26.391 1 85.12 98 LEU A O 1
ATOM 730 N N . VAL A 1 99 ? 3.947 -1.646 25.328 1 89.25 99 VAL A N 1
ATOM 731 C CA . VAL A 1 99 ? 2.549 -1.235 25.391 1 89.25 99 VAL A CA 1
ATOM 732 C C . VAL A 1 99 ? 1.838 -1.646 24.109 1 89.25 99 VAL A C 1
ATOM 734 O O . VAL A 1 99 ? 2.311 -1.348 23 1 89.25 99 VAL A O 1
ATOM 737 N N . LEU A 1 100 ? 0.746 -2.338 24.312 1 95.06 100 LEU A N 1
ATOM 738 C CA . LEU A 1 100 ? -0.06 -2.773 23.172 1 95.06 100 LEU A CA 1
ATOM 739 C C . LEU A 1 100 ? -1.359 -1.979 23.094 1 95.06 100 LEU A C 1
ATOM 741 O O . LEU A 1 100 ? -1.92 -1.591 24.125 1 95.06 100 LEU A O 1
ATOM 745 N N . VAL A 1 101 ? -1.766 -1.736 21.906 1 97.44 101 VAL A N 1
ATOM 746 C CA . VAL A 1 101 ? -2.998 -1.003 21.625 1 97.44 101 VAL A CA 1
ATOM 747 C C . VAL A 1 101 ? -4.004 -1.919 20.938 1 97.44 101 VAL A C 1
ATOM 749 O O . VAL A 1 101 ? -3.646 -2.662 20.016 1 97.44 101 VAL A O 1
ATOM 752 N N . GLY A 1 102 ? -5.246 -1.911 21.375 1 97.44 102 GLY A N 1
ATOM 753 C CA . GLY A 1 102 ? -6.352 -2.613 20.734 1 97.44 102 GLY A CA 1
ATOM 754 C C . GLY A 1 102 ? -7.617 -1.781 20.656 1 97.44 102 GLY A C 1
ATOM 755 O O . GLY A 1 102 ? -7.711 -0.718 21.266 1 97.44 102 GLY A O 1
ATOM 756 N N . LEU A 1 103 ? -8.547 -2.236 19.844 1 97.5 103 LEU A N 1
ATOM 757 C CA . LEU A 1 103 ? -9.844 -1.563 19.75 1 97.5 103 LEU A CA 1
ATOM 758 C C . LEU A 1 103 ? -10.773 -1.998 20.875 1 97.5 103 LEU A C 1
ATOM 760 O O . LEU A 1 103 ? -10.797 -3.174 21.25 1 97.5 103 LEU A O 1
ATOM 764 N N . THR A 1 104 ? -11.477 -0.987 21.438 1 97.44 104 THR A N 1
ATOM 765 C CA . THR A 1 104 ? -12.641 -1.355 22.234 1 97.44 104 THR A CA 1
ATOM 766 C C . THR A 1 104 ? -13.758 -1.893 21.344 1 97.44 104 THR A C 1
ATOM 768 O O . THR A 1 104 ? -13.672 -1.833 20.125 1 97.44 104 THR A O 1
ATOM 771 N N . SER A 1 105 ? -14.789 -2.482 22.016 1 96.62 105 SER A N 1
ATOM 772 C CA . SER A 1 105 ? -15.945 -2.941 21.25 1 96.62 105 SER A CA 1
ATOM 773 C C . SER A 1 105 ? -16.562 -1.804 20.438 1 96.62 105 SER A C 1
ATOM 775 O O . SER A 1 105 ? -16.906 -1.984 19.266 1 96.62 105 SER A O 1
ATOM 777 N N . GLY A 1 106 ? -16.688 -0.696 21.109 1 95.12 106 GLY A N 1
ATOM 778 C CA . GLY A 1 106 ? -17.219 0.476 20.422 1 95.12 106 GLY A CA 1
ATOM 779 C C . GLY A 1 106 ? -16.297 0.982 19.328 1 95.12 106 GLY A C 1
ATOM 780 O O . GLY A 1 106 ? -16.766 1.417 18.266 1 95.12 106 GLY A O 1
ATOM 781 N N . GLY A 1 107 ? -14.992 0.966 19.609 1 95.56 107 GLY A N 1
ATOM 782 C CA . GLY A 1 107 ? -14.016 1.37 18.609 1 95.56 107 GLY A CA 1
ATOM 783 C C . GLY A 1 107 ? -14.016 0.482 17.375 1 95.56 107 GLY A C 1
ATOM 784 O O . GLY A 1 107 ? -13.938 0.975 16.25 1 95.56 107 GLY A O 1
ATOM 785 N N . ARG A 1 108 ? -14.141 -0.791 17.578 1 95.25 108 ARG A N 1
ATOM 786 C CA . ARG A 1 108 ? -14.188 -1.758 16.484 1 95.25 108 ARG A CA 1
ATOM 787 C C . ARG A 1 108 ? -15.398 -1.52 15.602 1 95.25 108 ARG A C 1
ATOM 789 O O . ARG A 1 108 ? -15.289 -1.533 14.367 1 95.25 108 ARG A O 1
ATOM 796 N N . ALA A 1 109 ? -16.5 -1.312 16.25 1 93.94 109 ALA A N 1
ATOM 797 C CA . ALA A 1 109 ? -17.719 -1.036 15.492 1 93.94 109 ALA A CA 1
ATOM 798 C C . ALA A 1 109 ? -17.562 0.223 14.648 1 93.94 109 ALA A C 1
ATOM 800 O O . ALA A 1 109 ? -18.047 0.276 13.508 1 93.94 109 ALA A O 1
ATOM 801 N N . ARG A 1 110 ? -16.938 1.22 15.172 1 91.75 110 ARG A N 1
ATOM 802 C CA . ARG A 1 110 ? -16.75 2.482 14.461 1 91.75 110 ARG A CA 1
ATOM 803 C C . ARG A 1 110 ? -15.828 2.307 13.266 1 91.75 110 ARG A C 1
ATOM 805 O O . ARG A 1 110 ? -16.094 2.844 12.188 1 91.75 110 ARG A O 1
ATOM 812 N N . VAL A 1 111 ? -14.75 1.576 13.516 1 91.75 111 VAL A N 1
ATOM 813 C CA . VAL A 1 111 ? -13.789 1.373 12.43 1 91.75 111 VAL A CA 1
ATOM 814 C C . VAL A 1 111 ? -14.422 0.532 11.328 1 91.75 111 VAL A C 1
ATOM 816 O O . VAL A 1 111 ? -14.25 0.817 10.141 1 91.75 111 VAL A O 1
ATOM 819 N N . ILE A 1 112 ? -15.188 -0.469 11.648 1 90 112 ILE A N 1
ATOM 820 C CA . ILE A 1 112 ? -15.883 -1.308 10.688 1 90 112 ILE A CA 1
ATOM 821 C C . ILE A 1 112 ? -16.875 -0.46 9.883 1 90 112 ILE A C 1
ATOM 823 O O . ILE A 1 112 ? -16.938 -0.573 8.656 1 90 112 ILE A O 1
ATOM 827 N N . LYS A 1 113 ? -17.578 0.367 10.594 1 89.81 113 LYS A N 1
ATOM 828 C CA . LYS A 1 113 ? -18.562 1.223 9.93 1 89.81 113 LYS A CA 1
ATOM 829 C C . LYS A 1 113 ? -17.891 2.18 8.953 1 89.81 113 LYS A C 1
ATOM 831 O O . LYS A 1 113 ? -18.406 2.42 7.855 1 89.81 113 LYS A O 1
ATOM 836 N N . ALA A 1 114 ? -16.797 2.713 9.367 1 87.5 114 ALA A N 1
ATOM 837 C CA . ALA A 1 114 ? -16.078 3.67 8.531 1 87.5 114 ALA A CA 1
ATOM 838 C C . ALA A 1 114 ? -15.594 3.016 7.238 1 87.5 114 ALA A C 1
ATOM 840 O O . ALA A 1 114 ? -15.43 3.691 6.219 1 87.5 114 ALA A O 1
ATOM 841 N N . GLN A 1 115 ? -15.445 1.707 7.242 1 87.25 115 GLN A N 1
ATOM 842 C CA . GLN A 1 115 ? -14.922 1.007 6.074 1 87.25 115 GLN A CA 1
ATOM 843 C C . GLN A 1 115 ? -16 0.165 5.406 1 87.25 115 GLN A C 1
ATOM 845 O O . GLN A 1 115 ? -15.703 -0.713 4.598 1 87.25 115 GLN A O 1
ATOM 850 N N . SER A 1 116 ? -17.203 0.345 5.727 1 87.19 116 SER A N 1
ATOM 851 C CA . SER A 1 116 ? -18.281 -0.544 5.328 1 87.19 116 SER A CA 1
ATOM 852 C C . SER A 1 116 ? -18.438 -0.583 3.814 1 87.19 116 SER A C 1
ATOM 854 O O . SER A 1 116 ? -18.672 -1.647 3.234 1 87.19 116 SER A O 1
ATOM 856 N N . ALA A 1 117 ? -18.344 0.572 3.15 1 83.25 117 ALA A N 1
ATOM 857 C CA . ALA A 1 117 ? -18.5 0.62 1.698 1 83.25 117 ALA A CA 1
ATOM 858 C C . ALA A 1 117 ? -17.375 -0.145 0.999 1 83.25 117 ALA A C 1
ATOM 860 O O . ALA A 1 117 ? -17.625 -0.885 0.044 1 83.25 117 ALA A O 1
ATOM 861 N N . PHE A 1 118 ? -16.188 0.039 1.456 1 84.69 118 PHE A N 1
ATOM 862 C CA . PHE A 1 118 ? -15.039 -0.674 0.91 1 84.69 118 PHE A CA 1
ATOM 863 C C . PHE A 1 118 ? -15.18 -2.176 1.13 1 84.69 118 PHE A C 1
ATOM 865 O O . PHE A 1 118 ? -14.906 -2.969 0.226 1 84.69 118 PHE A O 1
ATOM 872 N N . ARG A 1 119 ? -15.578 -2.549 2.307 1 88.56 119 ARG A N 1
ATOM 873 C CA . ARG A 1 119 ? -15.742 -3.957 2.65 1 88.56 119 ARG A CA 1
ATOM 874 C C . ARG A 1 119 ? -16.828 -4.609 1.801 1 88.56 119 ARG A C 1
ATOM 876 O O . ARG A 1 119 ? -16.672 -5.746 1.357 1 88.56 119 ARG A O 1
ATOM 883 N N . ALA A 1 120 ? -17.875 -3.879 1.605 1 88.88 120 ALA A N 1
ATOM 884 C CA . ALA A 1 120 ? -18.969 -4.398 0.792 1 88.88 120 ALA A CA 1
ATOM 885 C C . ALA A 1 120 ? -18.516 -4.66 -0.641 1 88.88 120 ALA A C 1
ATOM 887 O O . ALA A 1 120 ? -18.844 -5.691 -1.228 1 88.88 120 ALA A O 1
ATOM 888 N N . ARG A 1 121 ? -17.766 -3.744 -1.17 1 87.88 121 ARG A N 1
ATOM 889 C CA . ARG A 1 121 ? -17.25 -3.906 -2.521 1 87.88 121 ARG A CA 1
ATOM 890 C C . ARG A 1 121 ? -16.266 -5.074 -2.592 1 87.88 121 ARG A C 1
ATOM 892 O O . ARG A 1 121 ? -16.266 -5.84 -3.557 1 87.88 121 ARG A O 1
ATOM 899 N N . GLN A 1 122 ? -15.445 -5.141 -1.645 1 89.62 122 GLN A N 1
ATOM 900 C CA . GLN A 1 122 ? -14.484 -6.234 -1.569 1 89.62 122 GLN A CA 1
ATOM 901 C C . GLN A 1 122 ? -15.195 -7.586 -1.529 1 89.62 122 GLN A C 1
ATOM 903 O O . GLN A 1 122 ? -14.789 -8.523 -2.219 1 89.62 122 GLN A O 1
ATOM 908 N N . GLN A 1 123 ? -16.188 -7.637 -0.682 1 90.88 123 GLN A N 1
ATOM 909 C CA . GLN A 1 123 ? -16.953 -8.867 -0.562 1 90.88 123 GLN A CA 1
ATOM 910 C C . GLN A 1 123 ? -17.594 -9.25 -1.894 1 90.88 123 GLN A C 1
ATOM 912 O O . GLN A 1 123 ? -17.578 -10.422 -2.281 1 90.88 123 GLN A O 1
ATOM 917 N N . GLU A 1 124 ? -18.125 -8.273 -2.568 1 91.62 124 GLU A N 1
ATOM 918 C CA . GLU A 1 124 ? -18.75 -8.516 -3.867 1 91.62 124 GLU A CA 1
ATOM 919 C C . GLU A 1 124 ? -17.734 -9.078 -4.867 1 91.62 124 GLU A C 1
ATOM 921 O O . GLU A 1 124 ? -18.047 -10.023 -5.598 1 91.62 124 GLU A O 1
ATOM 926 N N . VAL A 1 125 ? -16.609 -8.523 -4.824 1 92.12 125 VAL A N 1
ATOM 927 C CA . VAL A 1 125 ? -15.539 -8.945 -5.734 1 92.12 125 VAL A CA 1
ATOM 928 C C . VAL A 1 125 ? -15.117 -10.375 -5.402 1 92.12 125 VAL A C 1
ATOM 930 O O . VAL A 1 125 ? -14.922 -11.195 -6.301 1 92.12 125 VAL A O 1
ATOM 933 N N . PHE A 1 126 ? -14.977 -10.672 -4.172 1 94.62 126 PHE A N 1
ATOM 934 C CA . PHE A 1 126 ? -14.461 -11.969 -3.742 1 94.62 126 PHE A CA 1
ATOM 935 C C . PHE A 1 126 ? -15.492 -13.07 -3.967 1 94.62 126 PHE A C 1
ATOM 937 O O . PHE A 1 126 ? -15.133 -14.234 -4.152 1 94.62 126 PHE A O 1
ATOM 944 N N . GLU A 1 127 ? -16.719 -12.719 -3.924 1 93.5 127 GLU A N 1
ATOM 945 C CA . GLU A 1 127 ? -17.797 -13.672 -4.176 1 93.5 127 GLU A CA 1
ATOM 946 C C . GLU A 1 127 ? -17.781 -14.148 -5.625 1 93.5 127 GLU A C 1
ATOM 948 O O . GLU A 1 127 ? -18.328 -15.211 -5.941 1 93.5 127 GLU A O 1
ATOM 953 N N . GLU A 1 128 ? -17.188 -13.391 -6.496 1 92.06 128 GLU A N 1
ATOM 954 C CA . GLU A 1 128 ? -17.109 -13.742 -7.91 1 92.06 128 GLU A CA 1
ATOM 955 C C . GLU A 1 128 ? -16.031 -14.805 -8.156 1 92.06 128 GLU A C 1
ATOM 957 O O . GLU A 1 128 ? -16.016 -15.43 -9.211 1 92.06 128 GLU A O 1
ATOM 962 N N . LEU A 1 129 ? -15.227 -15.023 -7.242 1 94.06 129 LEU A N 1
ATOM 963 C CA . LEU A 1 129 ? -14.133 -15.977 -7.379 1 94.06 129 LEU A CA 1
ATOM 964 C C . LEU A 1 129 ? -14.578 -17.391 -7.008 1 94.06 129 LEU A C 1
ATOM 966 O O . LEU A 1 129 ? -15.383 -17.562 -6.09 1 94.06 129 LEU A O 1
ATOM 970 N N . SER A 1 130 ? -14.07 -18.406 -7.684 1 93.38 130 SER A N 1
ATOM 971 C CA . SER A 1 130 ? -14.305 -19.797 -7.285 1 93.38 130 SER A CA 1
ATOM 972 C C . SER A 1 130 ? -13.633 -20.109 -5.953 1 93.38 130 SER A C 1
ATOM 974 O O . SER A 1 130 ? -12.727 -19.391 -5.527 1 93.38 130 SER A O 1
ATOM 976 N N . VAL A 1 131 ? -14.031 -21.125 -5.363 1 92.69 131 VAL A N 1
ATOM 977 C CA . VAL A 1 131 ? -13.438 -21.578 -4.105 1 92.69 131 VAL A CA 1
ATOM 978 C C . VAL A 1 131 ? -11.953 -21.859 -4.305 1 92.69 131 VAL A C 1
ATOM 980 O O . VAL A 1 131 ? -11.125 -21.484 -3.469 1 92.69 131 VAL A O 1
ATOM 983 N N . ALA A 1 132 ? -11.68 -22.5 -5.375 1 92.19 132 ALA A N 1
ATOM 984 C CA . ALA A 1 132 ? -10.289 -22.844 -5.676 1 92.19 132 ALA A CA 1
ATOM 985 C C . ALA A 1 132 ? -9.445 -21.578 -5.844 1 92.19 132 ALA A C 1
ATOM 987 O O . ALA A 1 132 ? -8.312 -21.516 -5.355 1 92.19 132 ALA A O 1
ATOM 988 N N . ASP A 1 133 ? -10 -20.594 -6.484 1 93 133 ASP A N 1
ATOM 989 C CA . ASP A 1 133 ? -9.297 -19.344 -6.688 1 93 133 ASP A CA 1
ATOM 990 C C . ASP A 1 133 ? -9.094 -18.594 -5.367 1 93 133 ASP A C 1
ATOM 992 O O . ASP A 1 133 ? -8.016 -18.062 -5.113 1 93 133 ASP A O 1
ATOM 996 N N . ARG A 1 134 ? -10.094 -18.594 -4.531 1 95.5 134 ARG A N 1
ATOM 997 C CA . ARG A 1 134 ? -10 -17.922 -3.238 1 95.5 134 ARG A CA 1
ATOM 998 C C . ARG A 1 134 ? -8.906 -18.547 -2.379 1 95.5 134 ARG A C 1
ATOM 1000 O O . ARG A 1 134 ? -8.102 -17.828 -1.771 1 95.5 134 ARG A O 1
ATOM 1007 N N . ARG A 1 135 ? -8.867 -19.828 -2.387 1 94.56 135 ARG A N 1
ATOM 1008 C CA . ARG A 1 135 ? -7.871 -20.516 -1.571 1 94.56 135 ARG A CA 1
ATOM 1009 C C . ARG A 1 135 ? -6.461 -20.25 -2.084 1 94.56 135 ARG A C 1
ATOM 1011 O O . ARG A 1 135 ? -5.551 -19.969 -1.297 1 94.56 135 ARG A O 1
ATOM 1018 N N . ALA A 1 136 ? -6.348 -20.344 -3.355 1 93.19 136 ALA A N 1
ATOM 1019 C CA . ALA A 1 136 ? -5.043 -20.094 -3.961 1 93.19 136 ALA A CA 1
ATOM 1020 C C . ALA A 1 136 ? -4.578 -18.672 -3.693 1 93.19 136 ALA A C 1
ATOM 1022 O O . ALA A 1 136 ? -3.408 -18.438 -3.373 1 93.19 136 ALA A O 1
ATOM 1023 N N . MET A 1 137 ? -5.461 -17.734 -3.803 1 95.38 137 MET A N 1
ATOM 1024 C CA . MET A 1 137 ? -5.133 -16.328 -3.572 1 95.38 137 MET A CA 1
ATOM 1025 C C . MET A 1 137 ? -4.793 -16.078 -2.107 1 95.38 137 MET A C 1
ATOM 1027 O O . MET A 1 137 ? -3.832 -15.375 -1.799 1 95.38 137 MET A O 1
ATOM 1031 N N . THR A 1 138 ? -5.59 -16.672 -1.257 1 96.44 138 THR A N 1
ATOM 1032 C CA . THR A 1 138 ? -5.344 -16.516 0.173 1 96.44 138 THR A CA 1
ATOM 1033 C C . THR A 1 138 ? -3.949 -17.031 0.537 1 96.44 138 THR A C 1
ATOM 1035 O O . THR A 1 138 ? -3.201 -16.344 1.241 1 96.44 138 THR A O 1
ATOM 1038 N N . ASP A 1 139 ? -3.611 -18.172 0.013 1 94.69 139 ASP A N 1
ATOM 1039 C CA . ASP A 1 139 ? -2.309 -18.75 0.307 1 94.69 139 ASP A CA 1
ATOM 1040 C C . ASP A 1 139 ? -1.177 -17.875 -0.211 1 94.69 139 ASP A C 1
ATOM 1042 O O . ASP A 1 139 ? -0.203 -17.609 0.501 1 94.69 139 ASP A O 1
ATOM 1046 N N . SER A 1 140 ? -1.31 -17.438 -1.41 1 93.94 140 SER A N 1
ATOM 1047 C CA . SER A 1 140 ? -0.296 -16.609 -2.045 1 93.94 140 SER A CA 1
ATOM 1048 C C . SER A 1 140 ? -0.119 -15.289 -1.3 1 93.94 140 SER A C 1
ATOM 1050 O O . SER A 1 140 ? 1.008 -14.875 -1.024 1 93.94 140 SER A O 1
ATOM 1052 N N . LEU A 1 141 ? -1.214 -14.633 -0.945 1 94.94 141 LEU A N 1
ATOM 1053 C CA . LEU A 1 141 ? -1.178 -13.328 -0.3 1 94.94 141 LEU A CA 1
ATOM 1054 C C . LEU A 1 141 ? -0.623 -13.438 1.116 1 94.94 141 LEU A C 1
ATOM 1056 O O . LEU A 1 141 ? 0.153 -12.578 1.551 1 94.94 141 LEU A O 1
ATOM 1060 N N . THR A 1 142 ? -1.009 -14.477 1.784 1 94.62 142 THR A N 1
ATOM 1061 C CA . THR A 1 142 ? -0.525 -14.703 3.141 1 94.62 142 THR A CA 1
ATOM 1062 C C . THR A 1 142 ? 0.986 -14.914 3.148 1 94.62 142 THR A C 1
ATOM 1064 O O . THR A 1 142 ? 1.695 -14.32 3.969 1 94.62 142 THR A O 1
ATOM 1067 N N . ARG A 1 143 ? 1.418 -15.703 2.275 1 93.56 143 ARG A N 1
ATOM 1068 C CA . ARG A 1 143 ? 2.848 -15.984 2.186 1 93.56 143 ARG A CA 1
ATOM 1069 C C . ARG A 1 143 ? 3.627 -14.719 1.827 1 93.56 143 ARG A C 1
ATOM 1071 O O . ARG A 1 143 ? 4.672 -14.438 2.418 1 93.56 143 ARG A O 1
ATOM 1078 N N . LEU A 1 144 ? 3.18 -14 0.877 1 93.19 144 LEU A N 1
ATOM 1079 C CA . LEU A 1 144 ? 3.852 -12.781 0.44 1 93.19 144 LEU A CA 1
ATOM 1080 C C . LEU A 1 144 ? 3.916 -11.766 1.571 1 93.19 144 LEU A C 1
ATOM 1082 O O . LEU A 1 144 ? 4.957 -11.141 1.79 1 93.19 144 LEU A O 1
ATOM 1086 N N . ALA A 1 145 ? 2.805 -11.578 2.273 1 92.31 145 ALA A N 1
ATOM 1087 C CA . ALA A 1 145 ? 2.77 -10.648 3.402 1 92.31 145 ALA A CA 1
ATOM 1088 C C . ALA A 1 145 ? 3.781 -11.055 4.473 1 92.31 145 ALA A C 1
ATOM 1090 O O . ALA A 1 145 ? 4.461 -10.195 5.043 1 92.31 145 ALA A O 1
ATOM 1091 N N . ALA A 1 146 ? 3.873 -12.305 4.715 1 91.94 146 ALA A N 1
ATOM 1092 C CA . ALA A 1 146 ? 4.809 -12.812 5.715 1 91.94 146 ALA A CA 1
ATOM 1093 C C . ALA A 1 146 ? 6.254 -12.531 5.309 1 91.94 146 ALA A C 1
ATOM 1095 O O . ALA A 1 146 ? 7.07 -12.125 6.141 1 91.94 146 ALA A O 1
ATOM 1096 N N . LEU A 1 147 ? 6.57 -12.758 4.086 1 90.62 147 LEU A N 1
ATOM 1097 C CA . LEU A 1 147 ? 7.922 -12.531 3.588 1 90.62 147 LEU A CA 1
ATOM 1098 C C . LEU A 1 147 ? 8.297 -11.055 3.672 1 90.62 147 LEU A C 1
ATOM 1100 O O . LEU A 1 147 ? 9.43 -10.719 4.027 1 90.62 147 LEU A O 1
ATOM 1104 N N . ILE A 1 148 ? 7.359 -10.203 3.342 1 87.69 148 ILE A N 1
ATOM 1105 C CA . ILE A 1 148 ? 7.605 -8.766 3.389 1 87.69 148 ILE A CA 1
ATOM 1106 C C . ILE A 1 148 ? 7.84 -8.328 4.832 1 87.69 148 ILE A C 1
ATOM 1108 O O . ILE A 1 148 ? 8.781 -7.586 5.117 1 87.69 148 ILE A O 1
ATOM 1112 N N . ASN A 1 149 ? 7.008 -8.766 5.742 1 85.25 149 ASN A N 1
ATOM 1113 C CA . ASN A 1 149 ? 7.137 -8.406 7.148 1 85.25 149 ASN A CA 1
ATOM 1114 C C . ASN A 1 149 ? 8.445 -8.922 7.742 1 85.25 149 ASN A C 1
ATOM 1116 O O . ASN A 1 149 ? 9.086 -8.234 8.539 1 85.25 149 ASN A O 1
ATOM 1120 N N . ASP A 1 150 ? 8.828 -10.133 7.383 1 83.56 150 ASP A N 1
ATOM 1121 C CA . ASP A 1 150 ? 10.062 -10.727 7.883 1 83.56 150 ASP A CA 1
ATOM 1122 C C . ASP A 1 150 ? 11.281 -9.93 7.43 1 83.56 150 ASP A C 1
ATOM 1124 O O . ASP A 1 150 ? 12.242 -9.766 8.188 1 83.56 150 ASP A O 1
ATOM 1128 N N . ASN A 1 151 ? 11.211 -9.523 6.281 1 79.44 151 ASN A N 1
ATOM 1129 C CA . ASN A 1 151 ? 12.328 -8.75 5.734 1 79.44 151 ASN A CA 1
ATOM 1130 C C . ASN A 1 151 ? 12.453 -7.391 6.41 1 79.44 151 ASN A C 1
ATOM 1132 O O . ASN A 1 151 ? 13.555 -6.887 6.602 1 79.44 151 ASN A O 1
ATOM 1136 N N . MET A 1 152 ? 11.367 -6.789 6.773 1 75 152 MET A N 1
ATOM 1137 C CA . MET A 1 152 ? 11.383 -5.484 7.434 1 75 152 MET A CA 1
ATOM 1138 C C . MET A 1 152 ? 11.852 -5.613 8.883 1 75 152 MET A C 1
ATOM 1140 O O . MET A 1 152 ? 12.57 -4.754 9.383 1 75 152 MET A O 1
ATOM 1144 N N . ASP A 1 153 ? 11.414 -6.66 9.477 1 70.19 153 ASP A N 1
ATOM 1145 C CA . ASP A 1 153 ? 11.766 -6.867 10.875 1 70.19 153 ASP A CA 1
ATOM 1146 C C . ASP A 1 153 ? 13.234 -7.277 11.016 1 70.19 153 ASP A C 1
ATOM 1148 O O . ASP A 1 153 ? 13.867 -7 12.039 1 70.19 153 ASP A O 1
ATOM 1152 N N . ALA A 1 154 ? 13.703 -8.016 10.062 1 61.06 154 ALA A N 1
ATOM 1153 C CA . ALA A 1 154 ? 15.109 -8.406 10.094 1 61.06 154 ALA A CA 1
ATOM 1154 C C . ALA A 1 154 ? 16.016 -7.184 9.984 1 61.06 154 ALA A C 1
ATOM 1156 O O . ALA A 1 154 ? 17.156 -7.207 10.453 1 61.06 154 ALA A O 1
ATOM 1157 N N . ARG A 1 155 ? 15.539 -6.203 9.516 1 54.31 155 ARG A N 1
ATOM 1158 C CA . ARG A 1 155 ? 16.391 -5.031 9.305 1 54.31 155 ARG A CA 1
ATOM 1159 C C . ARG A 1 155 ? 16.109 -3.961 10.352 1 54.31 155 ARG A C 1
ATOM 1161 O O . ARG A 1 155 ? 16.812 -2.955 10.422 1 54.31 155 ARG A O 1
ATOM 1168 N N . ALA A 1 156 ? 15.117 -4.191 10.977 1 52.41 156 ALA A N 1
ATOM 1169 C CA . ALA A 1 156 ? 14.914 -3.32 12.125 1 52.41 156 ALA A CA 1
ATOM 1170 C C . ALA A 1 156 ? 15.789 -3.748 13.305 1 52.41 156 ALA A C 1
ATOM 1172 O O . ALA A 1 156 ? 15.938 -4.945 13.562 1 52.41 156 ALA A O 1
ATOM 1173 N N . MET B 1 1 ? -20.781 -32.688 -6.195 1 44.03 1 MET B N 1
ATOM 1174 C CA . MET B 1 1 ? -19.781 -31.641 -5.902 1 44.03 1 MET B CA 1
ATOM 1175 C C . MET B 1 1 ? -19.969 -31.094 -4.488 1 44.03 1 MET B C 1
ATOM 1177 O O . MET B 1 1 ? -21.062 -30.688 -4.117 1 44.03 1 MET B O 1
ATOM 1181 N N . PRO B 1 2 ? -19.297 -31.609 -3.555 1 50.22 2 PRO B N 1
ATOM 1182 C CA . PRO B 1 2 ? -19.734 -31.328 -2.186 1 50.22 2 PRO B CA 1
ATOM 1183 C C . PRO B 1 2 ? -20.109 -29.875 -1.961 1 50.22 2 PRO B C 1
ATOM 1185 O O . PRO B 1 2 ? -19.453 -28.969 -2.508 1 50.22 2 PRO B O 1
ATOM 1188 N N . ARG B 1 3 ? -21.281 -29.672 -1.829 1 50.12 3 ARG B N 1
ATOM 1189 C CA . ARG B 1 3 ? -21.938 -28.391 -1.587 1 50.12 3 ARG B CA 1
ATOM 1190 C C . ARG B 1 3 ? -21.219 -27.609 -0.498 1 50.12 3 ARG B C 1
ATOM 1192 O O . ARG B 1 3 ? -21.125 -28.062 0.644 1 50.12 3 ARG B O 1
ATOM 1199 N N . GLN B 1 4 ? -20.062 -26.953 -0.907 1 58.88 4 GLN B N 1
ATOM 1200 C CA . GLN B 1 4 ? -19.422 -26.141 0.121 1 58.88 4 GLN B CA 1
ATOM 1201 C C . GLN B 1 4 ? -20.438 -25.406 0.973 1 58.88 4 GLN B C 1
ATOM 1203 O O . GLN B 1 4 ? -21.359 -24.781 0.442 1 58.88 4 GLN B O 1
ATOM 1208 N N . SER B 1 5 ? -20.562 -25.859 2.182 1 65.75 5 SER B N 1
ATOM 1209 C CA . SER B 1 5 ? -21.5 -25.203 3.084 1 65.75 5 SER B CA 1
ATOM 1210 C C . SER B 1 5 ? -21.328 -23.688 3.078 1 65.75 5 SER B C 1
ATOM 1212 O O . SER B 1 5 ? -20.25 -23.188 2.752 1 65.75 5 SER B O 1
ATOM 1214 N N . SER B 1 6 ? -22.375 -23.062 2.996 1 69.94 6 SER B N 1
ATOM 1215 C CA . SER B 1 6 ? -22.438 -21.609 3.07 1 69.94 6 SER B CA 1
ATOM 1216 C C . SER B 1 6 ? -21.422 -21.062 4.07 1 69.94 6 SER B C 1
ATOM 1218 O O . SER B 1 6 ? -20.812 -20.016 3.838 1 69.94 6 SER B O 1
ATOM 1220 N N . GLY B 1 7 ? -21.281 -21.859 5.078 1 73.44 7 GLY B N 1
ATOM 1221 C CA . GLY B 1 7 ? -20.328 -21.469 6.109 1 73.44 7 GLY B CA 1
ATOM 1222 C C . GLY B 1 7 ? -18.891 -21.516 5.641 1 73.44 7 GLY B C 1
ATOM 1223 O O . GLY B 1 7 ? -18.078 -20.656 6.016 1 73.44 7 GLY B O 1
ATOM 1224 N N . ASP B 1 8 ? -18.641 -22.453 4.875 1 79.62 8 ASP B N 1
ATOM 1225 C CA . ASP B 1 8 ? -17.281 -22.625 4.352 1 79.62 8 ASP B CA 1
ATOM 1226 C C . ASP B 1 8 ? -16.922 -21.484 3.393 1 79.62 8 ASP B C 1
ATOM 1228 O O . ASP B 1 8 ? -15.812 -20.969 3.424 1 79.62 8 ASP B O 1
ATOM 1232 N N . SER B 1 9 ? -17.922 -21.125 2.672 1 85.62 9 SER B N 1
ATOM 1233 C CA . SER B 1 9 ? -17.703 -20.031 1.72 1 85.62 9 SER B CA 1
ATOM 1234 C C . SER B 1 9 ? -17.453 -18.719 2.436 1 85.62 9 SER B C 1
ATOM 1236 O O . SER B 1 9 ? -16.562 -17.953 2.049 1 85.62 9 SER B O 1
ATOM 1238 N N . ALA B 1 10 ? -18.219 -18.547 3.531 1 88.44 10 ALA B N 1
ATOM 1239 C CA . ALA B 1 10 ? -18.062 -17.328 4.312 1 88.44 10 ALA B CA 1
ATOM 1240 C C . ALA B 1 10 ? -16.672 -17.266 4.949 1 88.44 10 ALA B C 1
ATOM 1242 O O . ALA B 1 10 ? -16.062 -16.188 5.012 1 88.44 10 ALA B O 1
ATOM 1243 N N . ARG B 1 11 ? -16.234 -18.344 5.387 1 90.69 11 ARG B N 1
ATOM 1244 C CA . ARG B 1 11 ? -14.914 -18.406 6.016 1 90.69 11 ARG B CA 1
ATOM 1245 C C . ARG B 1 11 ? -13.805 -18.156 4.996 1 90.69 11 ARG B C 1
ATOM 1247 O O . ARG B 1 11 ? -12.828 -17.469 5.293 1 90.69 11 ARG B O 1
ATOM 1254 N N . GLU B 1 12 ? -14.008 -18.734 3.828 1 92.62 12 GLU B N 1
ATOM 1255 C CA . GLU B 1 12 ? -13.023 -18.562 2.766 1 92.62 12 GLU B CA 1
ATOM 1256 C C . GLU B 1 12 ? -12.914 -17.094 2.363 1 92.62 12 GLU B C 1
ATOM 1258 O O . GLU B 1 12 ? -11.812 -16.594 2.119 1 92.62 12 GLU B O 1
ATOM 1263 N N . ILE B 1 13 ? -14.016 -16.484 2.328 1 93.75 13 ILE B N 1
ATOM 1264 C CA . ILE B 1 13 ? -14.023 -15.078 1.958 1 93.75 13 ILE B CA 1
ATOM 1265 C C . ILE B 1 13 ? -13.359 -14.25 3.057 1 93.75 13 ILE B C 1
ATOM 1267 O O . ILE B 1 13 ? -12.555 -13.359 2.773 1 93.75 13 ILE B O 1
ATOM 1271 N N . GLU B 1 14 ? -13.633 -14.594 4.262 1 92.12 14 GLU B N 1
ATOM 1272 C CA . GLU B 1 14 ? -13.031 -13.891 5.391 1 92.12 14 GLU B CA 1
ATOM 1273 C C . GLU B 1 14 ? -11.516 -14.055 5.395 1 92.12 14 GLU B C 1
ATOM 1275 O O . GLU B 1 14 ? -10.781 -13.109 5.711 1 92.12 14 GLU B O 1
ATOM 1280 N N . GLU B 1 15 ? -11.109 -15.227 5.094 1 94.38 15 GLU B N 1
ATOM 1281 C CA . GLU B 1 15 ? -9.68 -15.484 5.051 1 94.38 15 GLU B CA 1
ATOM 1282 C C . GLU B 1 15 ? -9 -14.695 3.932 1 94.38 15 GLU B C 1
ATOM 1284 O O . GLU B 1 15 ? -7.879 -14.219 4.094 1 94.38 15 GLU B O 1
ATOM 1289 N N . LEU B 1 16 ? -9.688 -14.602 2.838 1 95.19 16 LEU B N 1
ATOM 1290 C CA . LEU B 1 16 ? -9.148 -13.828 1.723 1 95.19 16 LEU B CA 1
ATOM 1291 C C . LEU B 1 16 ? -9.086 -12.344 2.066 1 95.19 16 LEU B C 1
ATOM 1293 O O . LEU B 1 16 ? -8.117 -11.664 1.721 1 95.19 16 LEU B O 1
ATOM 1297 N N . VAL B 1 17 ? -10.102 -11.867 2.785 1 93.56 17 VAL B N 1
ATOM 1298 C CA . VAL B 1 17 ? -10.109 -10.484 3.246 1 93.56 17 VAL B CA 1
ATOM 1299 C C . VAL B 1 17 ? -8.914 -10.234 4.16 1 93.56 17 VAL B C 1
ATOM 1301 O O . VAL B 1 17 ? -8.172 -9.266 3.973 1 93.56 17 VAL B O 1
ATOM 1304 N N . ALA B 1 18 ? -8.711 -11.141 5.039 1 92.62 18 ALA B N 1
ATOM 1305 C CA . ALA B 1 18 ? -7.602 -11 5.98 1 92.62 18 ALA B CA 1
ATOM 1306 C C . ALA B 1 18 ? -6.258 -11.031 5.258 1 92.62 18 ALA B C 1
ATOM 1308 O O . ALA B 1 18 ? -5.34 -10.289 5.613 1 92.62 18 ALA B O 1
ATOM 1309 N N . ALA B 1 19 ? -6.137 -11.867 4.301 1 94.69 19 ALA B N 1
ATOM 1310 C CA . ALA B 1 19 ? -4.887 -12 3.562 1 94.69 19 ALA B CA 1
ATOM 1311 C C . ALA B 1 19 ? -4.605 -10.75 2.73 1 94.69 19 ALA B C 1
ATOM 1313 O O . ALA B 1 19 ? -3.461 -10.297 2.65 1 94.69 19 ALA B O 1
ATOM 1314 N N . THR B 1 20 ? -5.613 -10.211 2.088 1 95.19 20 THR B N 1
ATOM 1315 C CA . THR B 1 20 ? -5.453 -8.992 1.3 1 95.19 20 THR B CA 1
ATOM 1316 C C . THR B 1 20 ? -5.09 -7.812 2.195 1 95.19 20 THR B C 1
ATOM 1318 O O . THR B 1 20 ? -4.238 -6.996 1.84 1 95.19 20 THR B O 1
ATOM 1321 N N . ASP B 1 21 ? -5.727 -7.746 3.344 1 93.5 21 ASP B N 1
ATOM 1322 C CA . ASP B 1 21 ? -5.398 -6.691 4.297 1 93.5 21 ASP B CA 1
ATOM 1323 C C . ASP B 1 21 ? -3.951 -6.816 4.773 1 93.5 21 ASP B C 1
ATOM 1325 O O . ASP B 1 21 ? -3.227 -5.82 4.836 1 93.5 21 ASP B O 1
ATOM 1329 N N . ALA B 1 22 ? -3.594 -8.047 5.105 1 92.25 22 ALA B N 1
ATOM 1330 C CA . ALA B 1 22 ? -2.234 -8.266 5.594 1 92.25 22 ALA B CA 1
ATOM 1331 C C . ALA B 1 22 ? -1.202 -7.816 4.562 1 92.25 22 ALA B C 1
ATOM 1333 O O . ALA B 1 22 ? -0.202 -7.184 4.914 1 92.25 22 ALA B O 1
ATOM 1334 N N . LEU B 1 23 ? -1.406 -8.141 3.367 1 93.38 23 LEU B N 1
ATOM 1335 C CA . LEU B 1 23 ? -0.476 -7.738 2.318 1 93.38 23 LEU B CA 1
ATOM 1336 C C . LEU B 1 23 ? -0.473 -6.223 2.148 1 93.38 23 LEU B C 1
ATOM 1338 O O . LEU B 1 23 ? 0.589 -5.613 2.01 1 93.38 23 LEU B O 1
ATOM 1342 N N . TYR B 1 24 ? -1.69 -5.641 2.129 1 93.06 24 TYR B N 1
ATOM 1343 C CA . TYR B 1 24 ? -1.814 -4.195 1.977 1 93.06 24 TYR B CA 1
ATOM 1344 C C . TYR B 1 24 ? -1.034 -3.463 3.061 1 93.06 24 TYR B C 1
ATOM 1346 O O . TYR B 1 24 ? -0.258 -2.549 2.768 1 93.06 24 TYR B O 1
ATOM 1354 N N . PHE B 1 25 ? -1.188 -3.832 4.312 1 91.25 25 PHE B N 1
ATOM 1355 C CA . PHE B 1 25 ? -0.54 -3.131 5.414 1 91.25 25 PHE B CA 1
ATOM 1356 C C . PHE B 1 25 ? 0.958 -3.416 5.434 1 91.25 25 PHE B C 1
ATOM 1358 O O . PHE B 1 25 ? 1.755 -2.551 5.801 1 91.25 25 PHE B O 1
ATOM 1365 N N . ALA B 1 26 ? 1.41 -4.605 5.062 1 89.25 26 ALA B N 1
ATOM 1366 C CA . ALA B 1 26 ? 2.838 -4.891 4.945 1 89.25 26 ALA B CA 1
ATOM 1367 C C . ALA B 1 26 ? 3.488 -3.99 3.896 1 89.25 26 ALA B C 1
ATOM 1369 O O . ALA B 1 26 ? 4.566 -3.436 4.129 1 89.25 26 ALA B O 1
ATOM 1370 N N . MET B 1 27 ? 2.807 -3.869 2.797 1 90.19 27 MET B N 1
ATOM 1371 C CA . MET B 1 27 ? 3.318 -3.035 1.714 1 90.19 27 MET B CA 1
ATOM 1372 C C . MET B 1 27 ? 3.314 -1.562 2.113 1 90.19 27 MET B C 1
ATOM 1374 O O . MET B 1 27 ? 4.25 -0.825 1.792 1 90.19 27 MET B O 1
ATOM 1378 N N . ARG B 1 28 ? 2.238 -1.188 2.713 1 88.12 28 ARG B N 1
ATOM 1379 C CA . ARG B 1 28 ? 2.146 0.196 3.164 1 88.12 28 ARG B CA 1
ATOM 1380 C C . ARG B 1 28 ? 3.287 0.537 4.117 1 88.12 28 ARG B C 1
ATOM 1382 O O . ARG B 1 28 ? 3.9 1.601 4.004 1 88.12 28 ARG B O 1
ATOM 1389 N N . ARG B 1 29 ? 3.551 -0.262 5.062 1 85.81 29 ARG B N 1
ATOM 1390 C CA . ARG B 1 29 ? 4.637 -0.048 6.012 1 85.81 29 ARG B CA 1
ATOM 1391 C C . ARG B 1 29 ? 5.977 0.08 5.293 1 85.81 29 ARG B C 1
ATOM 1393 O O . ARG B 1 29 ? 6.809 0.913 5.664 1 85.81 29 ARG B O 1
ATOM 1400 N N . GLY B 1 30 ? 6.18 -0.725 4.34 1 83.38 30 GLY B N 1
ATOM 1401 C CA . GLY B 1 30 ? 7.422 -0.678 3.58 1 83.38 30 GLY B CA 1
ATOM 1402 C C . GLY B 1 30 ? 7.566 0.588 2.758 1 83.38 30 GLY B C 1
ATOM 1403 O O . GLY B 1 30 ? 8.68 1.07 2.543 1 83.38 30 GLY B O 1
ATOM 1404 N N . ARG B 1 31 ? 6.406 1.072 2.334 1 81.81 31 ARG B N 1
ATOM 1405 C CA . ARG B 1 31 ? 6.402 2.24 1.458 1 81.81 31 ARG B CA 1
ATOM 1406 C C . ARG B 1 31 ? 6.523 3.529 2.264 1 81.81 31 ARG B C 1
ATOM 1408 O O . ARG B 1 31 ? 6.926 4.566 1.731 1 81.81 31 ARG B O 1
ATOM 1415 N N . THR B 1 32 ? 6.051 3.51 3.562 1 73.62 32 THR B N 1
ATOM 1416 C CA . THR B 1 32 ? 5.957 4.73 4.352 1 73.62 32 THR B CA 1
ATOM 1417 C C . THR B 1 32 ? 7.141 4.852 5.309 1 73.62 32 THR B C 1
ATOM 1419 O O . THR B 1 32 ? 7.203 5.785 6.113 1 73.62 32 THR B O 1
ATOM 1422 N N . SER B 1 33 ? 7.984 3.938 5.344 1 62.88 33 SER B N 1
ATOM 1423 C CA . SER B 1 33 ? 9.109 4.078 6.266 1 62.88 33 SER B CA 1
ATOM 1424 C C . SER B 1 33 ? 9.719 5.473 6.18 1 62.88 33 SER B C 1
ATOM 1426 O O . SER B 1 33 ? 9.867 6.027 5.09 1 62.88 33 SER B O 1
ATOM 1428 N N . PRO B 1 34 ? 9.57 6.176 7.41 1 52.69 34 PRO B N 1
ATOM 1429 C CA . PRO B 1 34 ? 10.047 7.559 7.488 1 52.69 34 PRO B CA 1
ATOM 1430 C C . PRO B 1 34 ? 11.336 7.785 6.707 1 52.69 34 PRO B C 1
ATOM 1432 O O . PRO B 1 34 ? 11.898 8.883 6.746 1 52.69 34 PRO B O 1
ATOM 1435 N N . ALA B 1 35 ? 11.594 7.086 5.844 1 47.72 35 ALA B N 1
ATOM 1436 C CA . ALA B 1 35 ? 12.836 7.695 5.363 1 47.72 35 ALA B CA 1
ATOM 1437 C C . ALA B 1 35 ? 12.617 9.156 4.988 1 47.72 35 ALA B C 1
ATOM 1439 O O . ALA B 1 35 ? 11.5 9.562 4.656 1 47.72 35 ALA B O 1
ATOM 1440 N N . GLY B 1 36 ? 13.359 10.117 5.391 1 47.25 36 G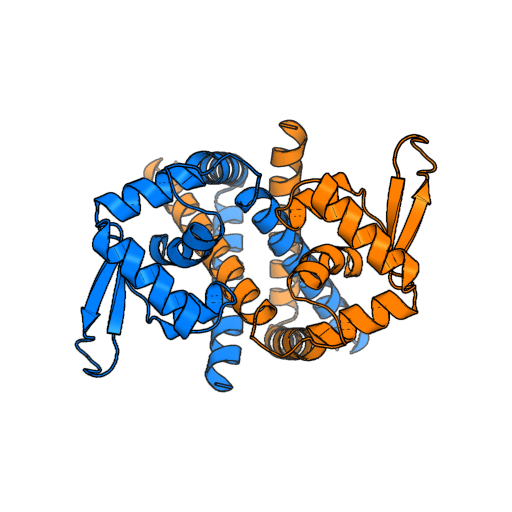LY B N 1
ATOM 1441 C CA . GLY B 1 36 ? 13.461 11.5 4.961 1 47.25 36 GLY B CA 1
ATOM 1442 C C . GLY B 1 36 ? 12.789 11.766 3.629 1 47.25 36 GLY B C 1
ATOM 1443 O O . 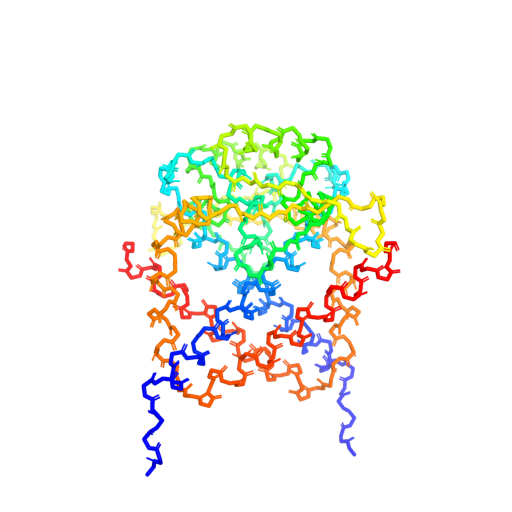GLY B 1 36 ? 12.375 10.828 2.941 1 47.25 36 GLY B O 1
ATOM 1444 N N . THR B 1 37 ? 12.328 13.07 3.422 1 54.91 37 THR B N 1
ATOM 1445 C CA . THR B 1 37 ? 12.164 13.602 2.074 1 54.91 37 THR B CA 1
ATOM 1446 C C . THR B 1 37 ? 13.086 12.891 1.092 1 54.91 37 THR B C 1
ATOM 1448 O O . THR B 1 37 ? 14.305 13.016 1.175 1 54.91 37 THR B O 1
ATOM 1451 N N . GLN B 1 38 ? 12.727 11.625 0.783 1 61.69 38 GLN B N 1
ATOM 1452 C CA . GLN B 1 38 ? 13.609 10.938 -0.149 1 61.69 38 GLN B CA 1
ATOM 1453 C C . GLN B 1 38 ? 13.562 11.578 -1.532 1 61.69 38 GLN B C 1
ATOM 1455 O O . GLN B 1 38 ? 12.484 11.742 -2.109 1 61.69 38 GLN B O 1
ATOM 1460 N N . ALA B 1 39 ? 14.531 12.07 -1.915 1 67.69 39 ALA B N 1
ATOM 1461 C CA . ALA B 1 39 ? 14.805 12.633 -3.236 1 67.69 39 ALA B CA 1
ATOM 1462 C C . ALA B 1 39 ? 14.078 13.961 -3.43 1 67.69 39 ALA B C 1
ATOM 1464 O O . ALA B 1 39 ? 13.602 14.266 -4.527 1 67.69 39 ALA B O 1
ATOM 1465 N N . GLY B 1 40 ? 13.727 14.57 -2.268 1 75.31 40 GLY B N 1
ATOM 1466 C CA . GLY B 1 40 ? 13.148 15.906 -2.35 1 75.31 40 GLY B CA 1
ATOM 1467 C C . GLY B 1 40 ? 11.641 15.891 -2.527 1 75.31 40 GLY B C 1
ATOM 1468 O O . GLY B 1 40 ? 11.039 16.922 -2.854 1 75.31 40 GLY B O 1
ATOM 1469 N N . MET B 1 41 ? 11.008 14.82 -2.402 1 82.38 41 MET B N 1
ATOM 1470 C CA . MET B 1 41 ? 9.555 14.727 -2.525 1 82.38 41 MET B CA 1
ATOM 1471 C C . MET B 1 41 ? 8.914 14.406 -1.181 1 82.38 41 MET B C 1
ATOM 1473 O O . MET B 1 41 ? 9.461 13.625 -0.4 1 82.38 41 MET B O 1
ATOM 1477 N N . SER B 1 42 ? 7.824 15.055 -0.965 1 82.25 42 SER B N 1
ATOM 1478 C CA . SER B 1 42 ? 7.066 14.742 0.241 1 82.25 42 SER B CA 1
ATOM 1479 C C . SER B 1 42 ? 6.367 13.391 0.118 1 82.25 42 SER B C 1
ATOM 1481 O O . SER B 1 42 ? 6.258 12.844 -0.98 1 82.25 42 SER B O 1
ATOM 1483 N N . ARG B 1 43 ? 5.91 12.922 1.196 1 82.38 43 ARG B N 1
ATOM 1484 C CA . ARG B 1 43 ? 5.172 11.664 1.209 1 82.38 43 ARG B CA 1
ATOM 1485 C C . ARG B 1 43 ? 3.922 11.758 0.339 1 82.38 43 ARG B C 1
ATOM 1487 O O . ARG B 1 43 ? 3.6 10.82 -0.392 1 82.38 43 ARG B O 1
ATOM 1494 N N . SER B 1 44 ? 3.309 12.883 0.471 1 84.75 44 SER B N 1
ATOM 1495 C CA . SER B 1 44 ? 2.08 13.07 -0.293 1 84.75 44 SER B CA 1
ATOM 1496 C C . SER B 1 44 ? 2.359 13.094 -1.792 1 84.75 44 SER B C 1
ATOM 1498 O O . SER B 1 44 ? 1.561 12.594 -2.588 1 84.75 44 SER B O 1
ATOM 1500 N N . GLN B 1 45 ? 3.418 13.68 -2.146 1 87.75 45 GLN B N 1
ATOM 1501 C CA . GLN B 1 45 ? 3.799 13.734 -3.555 1 87.75 45 GLN B CA 1
ATOM 1502 C C . GLN B 1 45 ? 4.148 12.344 -4.082 1 87.75 45 GLN B C 1
ATOM 1504 O O . GLN B 1 45 ? 3.771 11.984 -5.199 1 87.75 45 GLN B O 1
ATOM 1509 N N . LEU B 1 46 ? 4.828 11.641 -3.305 1 87.75 46 LEU B N 1
ATOM 1510 C CA . LEU B 1 46 ? 5.195 10.289 -3.703 1 87.75 46 LEU B CA 1
ATOM 1511 C C . LEU B 1 46 ? 3.957 9.406 -3.844 1 87.75 46 LEU B C 1
ATOM 1513 O O . LEU B 1 46 ? 3.871 8.594 -4.766 1 87.75 46 LEU B O 1
ATOM 1517 N N . GLU B 1 47 ? 3.096 9.555 -2.951 1 88.06 47 GLU B N 1
ATOM 1518 C CA . GLU B 1 47 ? 1.851 8.789 -3.012 1 88.06 47 GLU B CA 1
ATOM 1519 C C . GLU B 1 47 ? 1.058 9.133 -4.27 1 88.06 47 GLU B C 1
ATOM 1521 O O . GLU B 1 47 ? 0.384 8.266 -4.836 1 88.06 47 GLU B O 1
ATOM 1526 N N . LEU B 1 48 ? 1.15 10.312 -4.637 1 91.94 48 LEU B N 1
ATOM 1527 C CA . LEU B 1 48 ? 0.441 10.797 -5.812 1 91.94 48 LEU B CA 1
ATOM 1528 C C . LEU B 1 48 ? 1.091 10.273 -7.09 1 91.94 48 LEU B C 1
ATOM 1530 O O . LEU B 1 48 ? 0.398 9.961 -8.062 1 91.94 48 LEU B O 1
ATOM 1534 N N . LEU B 1 49 ? 2.41 10.102 -7.082 1 94.62 49 LEU B N 1
ATOM 1535 C CA . LEU B 1 49 ? 3.143 9.875 -8.32 1 94.62 49 LEU B CA 1
ATOM 1536 C C . LEU B 1 49 ? 3.49 8.398 -8.484 1 94.62 49 LEU B C 1
ATOM 1538 O O . LEU B 1 49 ? 3.752 7.938 -9.602 1 94.62 49 LEU B O 1
ATOM 1542 N N . ALA B 1 50 ? 3.506 7.664 -7.453 1 92.44 50 ALA B N 1
ATOM 1543 C CA . ALA B 1 50 ? 4.008 6.293 -7.441 1 92.44 50 ALA B CA 1
ATOM 1544 C C . ALA B 1 50 ? 3.275 5.43 -8.469 1 92.44 50 ALA B C 1
ATOM 1546 O O . ALA B 1 50 ? 3.889 4.602 -9.141 1 92.44 50 ALA B O 1
ATOM 1547 N N . PRO B 1 51 ? 1.932 5.605 -8.641 1 92.69 51 PRO B N 1
ATOM 1548 C CA . PRO B 1 51 ? 1.224 4.777 -9.617 1 92.69 51 PRO B CA 1
ATOM 1549 C C . PRO B 1 51 ? 1.735 4.98 -11.039 1 92.69 51 PRO B C 1
ATOM 1551 O O . PRO B 1 51 ? 1.563 4.105 -11.891 1 92.69 51 PRO B O 1
ATOM 1554 N N . LEU B 1 52 ? 2.412 6.039 -11.281 1 94.62 52 LEU B N 1
ATOM 1555 C CA . LEU B 1 52 ? 2.863 6.379 -12.625 1 94.62 52 LEU B CA 1
ATOM 1556 C C . LEU B 1 52 ? 4.117 5.594 -12.992 1 94.62 52 LEU B C 1
ATOM 1558 O O . LEU B 1 52 ? 4.523 5.566 -14.156 1 94.62 52 LEU B O 1
ATOM 1562 N N . LEU B 1 53 ? 4.676 4.926 -12.055 1 89.75 53 LEU B N 1
ATOM 1563 C CA . LEU B 1 53 ? 5.797 4.043 -12.352 1 89.75 53 LEU B CA 1
ATOM 1564 C C . LEU B 1 53 ? 5.332 2.816 -13.125 1 89.75 53 LEU B C 1
ATOM 1566 O O . LEU B 1 53 ? 6.094 2.242 -13.906 1 89.75 53 LEU B O 1
ATOM 1570 N N . ASP B 1 54 ? 4.129 2.459 -12.922 1 86.25 54 ASP B N 1
ATOM 1571 C CA . ASP B 1 54 ? 3.594 1.255 -13.547 1 86.25 54 ASP B CA 1
ATOM 1572 C C . ASP B 1 54 ? 2.742 1.603 -14.766 1 86.25 54 ASP B C 1
ATOM 1574 O O . ASP B 1 54 ? 2.508 0.752 -15.625 1 86.25 54 ASP B O 1
ATOM 1578 N N . GLN B 1 55 ? 2.16 2.773 -14.734 1 87.81 55 GLN B N 1
ATOM 1579 C CA . GLN B 1 55 ? 1.349 3.268 -15.844 1 87.81 55 GLN B CA 1
ATOM 1580 C C . GLN B 1 55 ? 1.935 4.551 -16.422 1 87.81 55 GLN B C 1
ATOM 1582 O O . GLN B 1 55 ? 2.232 5.492 -15.688 1 87.81 55 GLN B O 1
ATOM 1587 N N . GLU B 1 56 ? 2.029 4.574 -17.656 1 89.19 56 GLU B N 1
ATOM 1588 C CA . GLU B 1 56 ? 2.688 5.688 -18.328 1 89.19 56 GLU B CA 1
ATOM 1589 C C . GLU B 1 56 ? 1.987 7.008 -18.031 1 89.19 56 GLU B C 1
ATOM 1591 O O . GLU B 1 56 ? 2.639 8.047 -17.906 1 89.19 56 GLU B O 1
ATOM 1596 N N . SER B 1 57 ? 0.674 6.973 -18.094 1 93.94 57 SER B N 1
ATOM 1597 C CA . SER B 1 57 ? -0.082 8.188 -17.797 1 93.94 57 SER B CA 1
ATOM 1598 C C . SER B 1 57 ? -1.416 7.863 -17.141 1 93.94 57 SER B C 1
ATOM 1600 O O . SER B 1 57 ? -1.923 6.746 -17.266 1 93.94 57 SER B O 1
ATOM 1602 N N . MET B 1 58 ? -1.869 8.805 -16.344 1 93.75 58 MET B N 1
ATOM 1603 C CA . MET B 1 58 ? -3.154 8.711 -15.656 1 93.75 58 MET B CA 1
ATOM 1604 C C . MET B 1 58 ? -3.844 10.07 -15.594 1 93.75 58 MET B C 1
ATOM 1606 O O . MET B 1 58 ? -3.184 11.109 -15.656 1 93.75 58 MET B O 1
ATOM 1610 N N . SER B 1 59 ? -5.211 10 -15.484 1 94.31 59 SER B N 1
ATOM 1611 C CA . SER B 1 59 ? -5.934 11.25 -15.305 1 94.31 59 SER B CA 1
ATOM 1612 C C . SER B 1 59 ? -5.723 11.82 -13.906 1 94.31 59 SER B C 1
ATOM 1614 O O . SER B 1 59 ? -5.379 11.086 -12.977 1 94.31 59 SER B O 1
ATOM 1616 N N . VAL B 1 60 ? -5.934 13.094 -13.828 1 93.5 60 VAL B N 1
ATOM 1617 C CA . VAL B 1 60 ? -5.812 13.758 -12.539 1 93.5 60 VAL B CA 1
ATOM 1618 C C . VAL B 1 60 ? -6.785 13.125 -11.539 1 93.5 60 VAL B C 1
ATOM 1620 O O . VAL B 1 60 ? -6.434 12.906 -10.375 1 93.5 60 VAL B O 1
ATOM 1623 N N . SER B 1 61 ? -7.945 12.82 -11.992 1 91.38 61 SER B N 1
ATOM 1624 C CA . SER B 1 61 ? -8.969 12.234 -11.133 1 91.38 61 SER B CA 1
ATOM 1625 C C . SER B 1 61 ? -8.523 10.875 -10.602 1 91.38 61 SER B C 1
ATOM 1627 O O . SER B 1 61 ? -8.727 10.57 -9.43 1 91.38 61 SER B O 1
ATOM 1629 N N . ARG B 1 62 ? -7.965 10.07 -11.422 1 89.81 62 ARG B N 1
ATOM 1630 C CA . ARG B 1 62 ? -7.496 8.75 -11.008 1 89.81 62 ARG B CA 1
ATOM 1631 C C . ARG B 1 62 ? -6.328 8.859 -10.039 1 89.81 62 ARG B C 1
ATOM 1633 O O . ARG B 1 62 ? -6.242 8.102 -9.07 1 89.81 62 ARG B O 1
ATOM 1640 N N . LEU B 1 63 ? -5.43 9.75 -10.305 1 93.44 63 LEU B N 1
ATOM 1641 C CA . LEU B 1 63 ? -4.305 9.977 -9.406 1 93.44 63 LEU B CA 1
ATOM 1642 C C . LEU B 1 63 ? -4.785 10.438 -8.031 1 93.44 63 LEU B C 1
ATOM 1644 O O . LEU B 1 63 ? -4.305 9.945 -7.004 1 93.44 63 LEU B O 1
ATOM 1648 N N . ALA B 1 64 ? -5.715 11.422 -8.047 1 91.44 64 ALA B N 1
ATOM 1649 C CA . ALA B 1 64 ? -6.285 11.93 -6.801 1 91.44 64 ALA B CA 1
ATOM 1650 C C . ALA B 1 64 ? -6.953 10.805 -6.004 1 91.44 64 ALA B C 1
ATOM 1652 O O . ALA B 1 64 ? -6.758 10.703 -4.789 1 91.44 64 ALA B O 1
ATOM 1653 N N . GLY B 1 65 ? -7.719 9.977 -6.719 1 85.75 65 GLY B N 1
ATOM 1654 C CA . GLY B 1 65 ? -8.391 8.852 -6.09 1 85.75 65 GLY B CA 1
ATOM 1655 C C . GLY B 1 65 ? -7.426 7.855 -5.469 1 85.75 65 GLY B C 1
ATOM 1656 O O . GLY B 1 65 ? -7.648 7.375 -4.355 1 85.75 65 GLY B O 1
ATOM 1657 N N . THR B 1 66 ? -6.383 7.535 -6.137 1 86.69 66 THR B N 1
ATOM 1658 C CA . THR B 1 66 ? -5.387 6.59 -5.641 1 86.69 66 THR B CA 1
ATOM 1659 C C . THR B 1 66 ? -4.664 7.16 -4.422 1 86.69 66 THR B C 1
ATOM 1661 O O . THR B 1 66 ? -4.332 6.422 -3.492 1 86.69 66 THR B O 1
ATOM 1664 N N . ALA B 1 67 ? -4.387 8.461 -4.391 1 87.12 67 ALA B N 1
ATOM 1665 C CA . ALA B 1 67 ? -3.684 9.125 -3.297 1 87.12 67 ALA B CA 1
ATOM 1666 C C . ALA B 1 67 ? -4.629 9.414 -2.135 1 87.12 67 ALA B C 1
ATOM 1668 O O . ALA B 1 67 ? -4.184 9.719 -1.025 1 87.12 67 ALA B O 1
ATOM 1669 N N . GLY B 1 68 ? -5.859 9.367 -2.438 1 82.75 68 GLY B N 1
ATOM 1670 C CA . GLY B 1 68 ? -6.828 9.648 -1.394 1 82.75 68 GLY B CA 1
ATOM 1671 C C . GLY B 1 68 ? -6.965 11.125 -1.089 1 82.75 68 GLY B C 1
ATOM 1672 O O . GLY B 1 68 ? -7.082 11.516 0.074 1 82.75 68 GLY B O 1
ATOM 1673 N N . VAL B 1 69 ? -6.887 11.945 -2.074 1 85.94 69 VAL B N 1
ATOM 1674 C CA . VAL B 1 69 ? -7.023 13.391 -1.896 1 85.94 69 VAL B CA 1
ATOM 1675 C C . VAL B 1 69 ? -8.055 13.93 -2.879 1 85.94 69 VAL B C 1
ATOM 1677 O O . VAL B 1 69 ? -8.445 13.25 -3.83 1 85.94 69 VAL B O 1
ATOM 1680 N N . ALA B 1 70 ? -8.523 15.164 -2.535 1 88.81 70 ALA B N 1
ATOM 1681 C CA . ALA B 1 70 ? -9.453 15.828 -3.439 1 88.81 70 ALA B CA 1
ATOM 1682 C C . ALA B 1 70 ? -8.766 16.219 -4.742 1 88.81 70 ALA B C 1
ATOM 1684 O O . ALA B 1 70 ? -7.57 16.5 -4.758 1 88.81 70 ALA B O 1
ATOM 1685 N N . VAL B 1 71 ? -9.516 16.25 -5.836 1 92.62 71 VAL B N 1
ATOM 1686 C CA . VAL B 1 71 ? -9.008 16.562 -7.164 1 92.62 71 VAL B CA 1
ATOM 1687 C C . VAL B 1 71 ? -8.336 17.938 -7.148 1 92.62 71 VAL B C 1
ATOM 1689 O O . VAL B 1 71 ? -7.242 18.109 -7.695 1 92.62 71 VAL B O 1
ATOM 1692 N N . PRO B 1 72 ? -8.867 18.953 -6.449 1 94.75 72 PRO B N 1
ATOM 1693 C CA . PRO B 1 72 ? -8.188 20.25 -6.414 1 94.75 72 PRO B CA 1
ATOM 1694 C C . PRO B 1 72 ? -6.832 20.188 -5.723 1 94.75 72 PRO B C 1
ATOM 1696 O O . PRO B 1 72 ? -5.898 20.891 -6.125 1 94.75 72 PRO B O 1
ATOM 1699 N N . THR B 1 73 ? -6.742 19.391 -4.715 1 92.62 73 THR B N 1
ATOM 1700 C CA . THR B 1 73 ? -5.48 19.203 -4.012 1 92.62 73 THR B CA 1
ATOM 1701 C C . THR B 1 73 ? -4.441 18.547 -4.926 1 92.62 73 THR B C 1
ATOM 1703 O O . THR B 1 73 ? -3.291 18.984 -4.973 1 92.62 73 THR B O 1
ATOM 1706 N N . ALA B 1 74 ? -4.895 17.531 -5.605 1 94.12 74 ALA B N 1
ATOM 1707 C CA 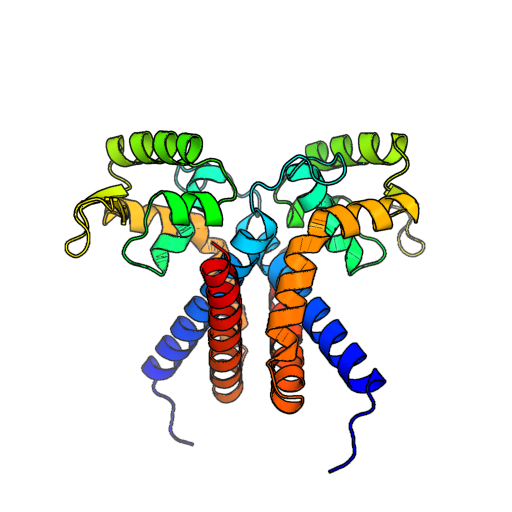. ALA B 1 74 ? -4.008 16.859 -6.555 1 94.12 74 ALA B CA 1
ATOM 1708 C C . ALA B 1 74 ? -3.588 17.812 -7.676 1 94.12 74 ALA B C 1
ATOM 1710 O O . ALA B 1 74 ? -2.432 17.797 -8.102 1 94.12 74 ALA B O 1
ATOM 1711 N N . THR B 1 75 ? -4.512 18.531 -8.117 1 95.19 75 THR B N 1
ATOM 1712 C CA . THR B 1 75 ? -4.242 19.484 -9.195 1 95.19 75 THR B CA 1
ATOM 1713 C C . THR B 1 75 ? -3.154 20.469 -8.789 1 95.19 75 THR B C 1
ATOM 1715 O O . THR B 1 75 ? -2.229 20.734 -9.562 1 95.19 75 THR B O 1
ATOM 1718 N N . ARG B 1 76 ? -3.281 20.969 -7.648 1 95.56 76 ARG B N 1
ATOM 1719 C CA . ARG B 1 76 ? -2.299 21.922 -7.148 1 95.56 76 ARG B CA 1
ATOM 1720 C C . ARG B 1 76 ? -0.922 21.281 -7.016 1 95.56 76 ARG B C 1
ATOM 1722 O O . ARG B 1 76 ? 0.087 21.875 -7.398 1 95.56 76 ARG B O 1
ATOM 1729 N N . ALA B 1 77 ? -0.87 20.141 -6.473 1 94.62 77 ALA B N 1
ATOM 1730 C CA . ALA B 1 77 ? 0.394 19.438 -6.32 1 94.62 77 ALA B CA 1
ATOM 1731 C C . ALA B 1 77 ? 1.023 19.141 -7.68 1 94.62 77 ALA B C 1
ATOM 1733 O O . ALA B 1 77 ? 2.234 19.281 -7.855 1 94.62 77 ALA B O 1
ATOM 1734 N N . LEU B 1 78 ? 0.171 18.719 -8.617 1 96.06 78 LEU B N 1
ATOM 1735 C CA . LEU B 1 78 ? 0.657 18.359 -9.945 1 96.06 78 LEU B CA 1
ATOM 1736 C C . LEU B 1 78 ? 1.165 19.594 -10.688 1 96.06 78 LEU B C 1
ATOM 1738 O O . LEU B 1 78 ? 2.125 19.5 -11.461 1 96.06 78 LEU B O 1
ATOM 1742 N N . LYS B 1 79 ? 0.525 20.656 -10.453 1 95.88 79 LYS B N 1
ATOM 1743 C CA . LYS B 1 79 ? 1 21.906 -11.055 1 95.88 79 LYS B CA 1
ATOM 1744 C C . LYS B 1 79 ? 2.398 22.25 -10.562 1 95.88 79 LYS B C 1
ATOM 1746 O O . LYS B 1 79 ? 3.271 22.609 -11.352 1 95.88 79 LYS B O 1
ATOM 1751 N N . GLN B 1 80 ? 2.639 22.156 -9.352 1 95.06 80 GLN B N 1
ATOM 1752 C CA . GLN B 1 80 ? 3.947 22.438 -8.766 1 95.06 80 GLN B CA 1
ATOM 1753 C C . GLN B 1 80 ? 5 21.453 -9.289 1 95.06 80 GLN B C 1
ATOM 1755 O O . GLN B 1 80 ? 6.125 21.859 -9.586 1 95.06 80 GLN B O 1
ATOM 1760 N N . LEU B 1 81 ? 4.637 20.266 -9.398 1 96.12 81 LEU B N 1
ATOM 1761 C CA . LEU B 1 81 ? 5.551 19.219 -9.859 1 96.12 81 LEU B CA 1
ATOM 1762 C C . LEU B 1 81 ? 5.863 19.391 -11.344 1 96.12 81 LEU B C 1
ATOM 1764 O O . LEU B 1 81 ? 6.965 19.078 -11.789 1 96.12 81 LEU B O 1
ATOM 1768 N N . GLU B 1 82 ? 4.879 19.844 -12.047 1 96.62 82 GLU B N 1
ATOM 1769 C CA . GLU B 1 82 ? 5.09 20.141 -13.453 1 96.62 82 GLU B CA 1
ATOM 1770 C C . GLU B 1 82 ? 6.086 21.297 -13.625 1 96.62 82 GLU B C 1
ATOM 1772 O O . GLU B 1 82 ? 6.965 21.234 -14.492 1 96.62 82 GLU B O 1
ATOM 1777 N N . GLU B 1 83 ? 5.93 22.297 -12.836 1 95.88 83 GLU B N 1
ATOM 1778 C CA . GLU B 1 83 ? 6.836 23.438 -12.859 1 95.88 83 GLU B CA 1
ATOM 1779 C C . GLU B 1 83 ? 8.266 23.016 -12.523 1 95.88 83 GLU B C 1
ATOM 1781 O O . GLU B 1 83 ? 9.227 23.609 -13.031 1 95.88 83 GLU B O 1
ATOM 1786 N N . ARG B 1 84 ? 8.414 21.953 -11.789 1 94.75 84 ARG B N 1
ATOM 1787 C CA . ARG B 1 84 ? 9.727 21.453 -11.383 1 94.75 84 ARG B CA 1
ATOM 1788 C C . ARG B 1 84 ? 10.242 20.406 -12.375 1 94.75 84 ARG B C 1
ATOM 1790 O O . ARG B 1 84 ? 11.312 19.828 -12.172 1 94.75 84 ARG B O 1
ATOM 1797 N N . GLY B 1 85 ? 9.477 20.141 -13.32 1 95.69 8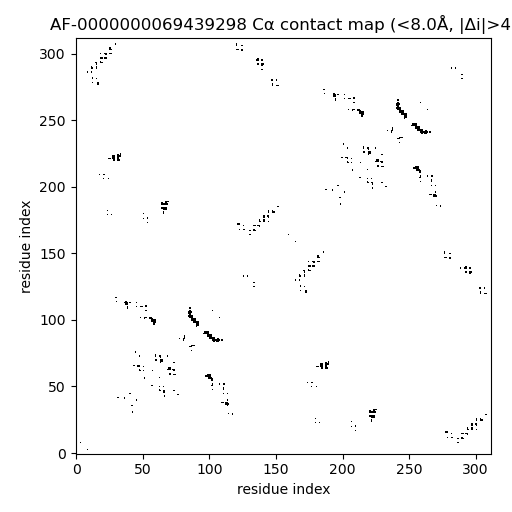5 GLY B N 1
ATOM 1798 C CA . GLY B 1 85 ? 9.914 19.234 -14.375 1 95.69 85 GLY B CA 1
ATOM 1799 C C . GLY B 1 85 ? 9.781 17.781 -14 1 95.69 85 GLY B C 1
ATOM 1800 O O . GLY B 1 85 ? 10.453 16.922 -14.578 1 95.69 85 GLY B O 1
ATOM 1801 N N . VAL B 1 86 ? 8.938 17.453 -13.109 1 96.62 86 VAL B N 1
ATOM 1802 C CA . VAL B 1 86 ? 8.789 16.078 -12.633 1 96.62 86 VAL B CA 1
ATOM 1803 C C . VAL B 1 86 ? 7.707 15.367 -13.445 1 96.62 86 VAL B C 1
ATOM 1805 O O . VAL B 1 86 ? 7.852 14.188 -13.773 1 96.62 86 VAL B O 1
ATOM 1808 N N . VAL B 1 87 ? 6.633 16.094 -13.68 1 97.94 87 VAL B N 1
ATOM 1809 C CA . VAL B 1 87 ? 5.547 15.508 -14.453 1 97.94 87 VAL B CA 1
ATOM 1810 C C . VAL B 1 87 ? 5.258 16.375 -15.68 1 97.94 87 VAL B C 1
ATOM 1812 O O . VAL B 1 87 ? 5.707 17.516 -15.758 1 97.94 87 VAL B O 1
ATOM 1815 N N . ALA B 1 88 ? 4.605 15.789 -16.609 1 97.38 88 ALA B N 1
ATOM 1816 C CA . AL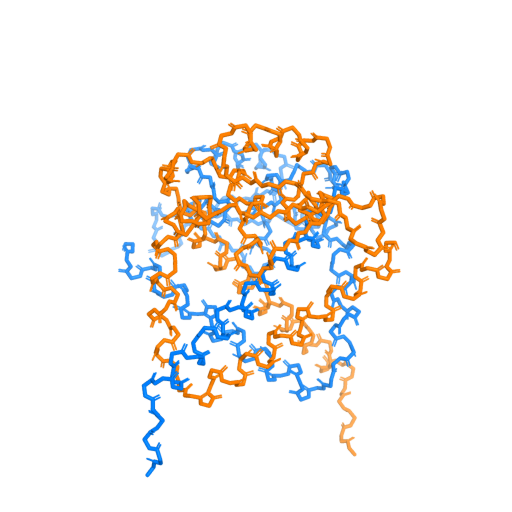A B 1 88 ? 4.086 16.469 -17.797 1 97.38 88 ALA B CA 1
ATOM 1817 C C . ALA B 1 88 ? 2.615 16.125 -18.016 1 97.38 88 ALA B C 1
ATOM 1819 O O . ALA B 1 88 ? 2.193 14.984 -17.797 1 97.38 88 ALA B O 1
ATOM 1820 N N . ARG B 1 89 ? 1.915 17.125 -18.469 1 93.81 89 ARG B N 1
ATOM 1821 C CA . ARG B 1 89 ? 0.502 16.938 -18.781 1 93.81 89 ARG B CA 1
ATOM 1822 C C . ARG B 1 89 ? 0.275 16.906 -20.281 1 93.81 89 ARG B C 1
ATOM 1824 O O . ARG B 1 89 ? 0.908 17.656 -21.031 1 93.81 89 ARG B O 1
ATOM 1831 N N . THR B 1 90 ? -0.541 15.922 -20.656 1 90.62 90 THR B N 1
ATOM 1832 C CA . THR B 1 90 ? -0.884 15.805 -22.062 1 90.62 90 THR B CA 1
ATOM 1833 C C . THR B 1 90 ? -2.385 15.594 -22.25 1 90.62 90 THR B C 1
ATOM 1835 O O . THR B 1 90 ? -3.064 15.133 -21.328 1 90.62 90 THR B O 1
ATOM 1838 N N . ARG B 1 91 ? -2.914 16.047 -23.328 1 84.75 91 ARG B N 1
ATOM 1839 C CA . ARG B 1 91 ? -4.312 15.781 -23.656 1 84.75 91 ARG B CA 1
ATOM 1840 C C . ARG B 1 91 ? -4.48 14.406 -24.297 1 84.75 91 ARG B C 1
ATOM 1842 O O . ARG B 1 91 ? -3.631 13.977 -25.078 1 84.75 91 ARG B O 1
ATOM 1849 N N . SER B 1 92 ? -5.555 13.766 -23.859 1 77 92 SER B N 1
ATOM 1850 C CA . SER B 1 92 ? -5.828 12.438 -24.406 1 77 92 SER B CA 1
ATOM 1851 C C . SER B 1 92 ? -6.148 12.5 -25.891 1 77 92 SER B C 1
ATOM 1853 O O . SER B 1 92 ? -6.801 13.438 -26.344 1 77 92 SER B O 1
ATOM 1855 N N . SER B 1 93 ? -5.602 11.57 -26.516 1 75.31 93 SER B N 1
ATOM 1856 C CA . SER B 1 93 ? -5.891 11.477 -27.953 1 75.31 93 SER B CA 1
ATOM 1857 C C . SER B 1 93 ? -7.324 11.016 -28.188 1 75.31 93 SER B C 1
ATOM 1859 O O . SER B 1 93 ? -7.906 11.312 -29.234 1 75.31 93 SER B O 1
ATOM 1861 N N . SER B 1 94 ? -7.805 10.266 -27.266 1 76.62 94 SER B N 1
ATOM 1862 C CA . SER B 1 94 ? -9.125 9.664 -27.438 1 76.62 94 SER B CA 1
ATOM 1863 C C . SER B 1 94 ? -10.219 10.57 -26.891 1 76.62 94 SER B C 1
ATOM 1865 O O . SER B 1 94 ? -11.375 10.477 -27.297 1 76.62 94 SER B O 1
ATOM 1867 N N . ASP B 1 95 ? -9.93 11.273 -25.953 1 72.88 95 ASP B N 1
ATOM 1868 C CA . ASP B 1 95 ? -10.859 12.211 -25.328 1 72.88 95 ASP B CA 1
ATOM 1869 C C . ASP B 1 95 ? -10.18 13.555 -25.031 1 72.88 95 ASP B C 1
ATOM 1871 O O . ASP B 1 95 ? -9.438 13.68 -24.062 1 72.88 95 ASP B O 1
ATOM 1875 N N . ASP B 1 96 ? -10.477 14.383 -25.828 1 70 96 ASP B N 1
ATOM 1876 C CA . ASP B 1 96 ? -9.805 15.688 -25.797 1 70 96 ASP B CA 1
ATOM 1877 C C . ASP B 1 96 ? -10.039 16.391 -24.469 1 70 96 ASP B C 1
ATOM 1879 O O . ASP B 1 96 ? -9.281 17.281 -24.094 1 70 96 ASP B O 1
ATOM 1883 N N . ARG B 1 97 ? -10.938 15.93 -23.812 1 75.81 97 ARG B N 1
ATOM 1884 C CA . ARG B 1 97 ? -11.25 16.594 -22.562 1 75.81 97 ARG B CA 1
ATOM 1885 C C . ARG B 1 97 ? -10.492 15.953 -21.406 1 75.81 97 ARG B C 1
ATOM 1887 O O . ARG B 1 97 ? -10.398 16.531 -20.312 1 75.81 97 ARG B O 1
ATOM 1894 N N . LEU B 1 98 ? -9.914 14.922 -21.703 1 85.19 98 LEU B N 1
ATOM 1895 C CA . LEU B 1 98 ? -9.219 14.211 -20.641 1 85.19 98 LEU B CA 1
ATOM 1896 C C . LEU B 1 98 ? -7.738 14.57 -20.625 1 85.19 98 LEU B C 1
ATOM 1898 O O . LEU B 1 98 ? -7.047 14.422 -21.625 1 85.19 98 LEU B O 1
ATOM 1902 N N . VAL B 1 99 ? -7.363 15.164 -19.578 1 89.31 99 VAL B N 1
ATOM 1903 C CA . VAL B 1 99 ? -5.957 15.484 -19.359 1 89.31 99 VAL B CA 1
ATOM 1904 C C . VAL B 1 99 ? -5.262 14.32 -18.672 1 89.31 99 VAL B C 1
ATOM 1906 O O . VAL B 1 99 ? -5.734 13.828 -17.641 1 89.31 99 VAL B O 1
ATOM 1909 N N . LEU B 1 100 ? -4.156 13.938 -19.281 1 95.12 100 LEU B N 1
ATOM 1910 C CA . LEU B 1 100 ? -3.365 12.852 -18.719 1 95.12 100 LEU B CA 1
ATOM 1911 C C . LEU B 1 100 ? -2.053 13.375 -18.141 1 95.12 100 LEU B C 1
ATOM 1913 O O . LEU B 1 100 ? -1.48 14.328 -18.672 1 95.12 100 LEU B O 1
ATOM 1917 N N . VAL B 1 101 ? -1.665 12.758 -17.078 1 97.44 101 VAL B N 1
ATOM 1918 C CA . VAL B 1 101 ? -0.421 13.109 -16.406 1 97.44 101 VAL B CA 1
ATOM 1919 C C . VAL B 1 101 ? 0.562 11.945 -16.484 1 97.44 101 VAL B C 1
ATOM 1921 O O . VAL B 1 101 ? 0.182 10.789 -16.281 1 97.44 101 VAL B O 1
ATOM 1924 N N . GLY B 1 102 ? 1.826 12.211 -16.812 1 97.44 102 GLY B N 1
ATOM 1925 C CA . GLY B 1 102 ? 2.912 11.242 -16.812 1 97.44 102 GLY B CA 1
ATOM 1926 C C . GLY B 1 102 ? 4.195 11.789 -16.219 1 97.44 102 GLY B C 1
ATOM 1927 O O . GLY B 1 102 ? 4.316 12.992 -16 1 97.44 102 GLY B O 1
ATOM 1928 N N . LEU B 1 103 ? 5.098 10.906 -15.906 1 97.5 103 LEU B N 1
ATOM 1929 C CA . LEU B 1 103 ? 6.402 11.32 -15.398 1 97.5 103 LEU B CA 1
ATOM 1930 C C . LEU B 1 103 ? 7.332 11.711 -16.547 1 97.5 103 LEU B C 1
ATOM 1932 O O . LEU B 1 103 ? 7.336 11.07 -17.594 1 97.5 103 LEU B O 1
ATOM 1936 N N . THR B 1 104 ? 8.055 12.812 -16.312 1 97.44 104 THR B N 1
ATOM 1937 C CA . THR B 1 104 ? 9.219 13.031 -17.156 1 97.44 104 THR B CA 1
ATOM 1938 C C . THR B 1 104 ? 10.32 12.023 -16.844 1 97.44 104 THR B C 1
ATOM 1940 O O . THR B 1 104 ? 10.219 11.273 -15.875 1 97.44 104 THR B O 1
ATOM 1943 N N . SER B 1 105 ? 11.367 12 -17.75 1 96.56 105 SER B N 1
ATOM 1944 C CA . SER B 1 105 ? 12.508 11.125 -17.469 1 96.56 105 SER B CA 1
ATOM 1945 C C . SER B 1 105 ? 13.133 11.453 -16.125 1 96.56 105 SER B C 1
ATOM 1947 O O . SER B 1 105 ? 13.469 10.547 -15.359 1 96.56 105 SER B O 1
ATOM 1949 N N . GLY B 1 106 ? 13.281 12.734 -15.914 1 95.06 106 GLY B N 1
ATOM 1950 C CA . GLY B 1 106 ? 13.82 13.164 -14.633 1 95.06 106 GLY B CA 1
ATOM 1951 C C . GLY B 1 106 ? 12.906 12.852 -13.469 1 95.06 106 GLY B C 1
ATOM 1952 O O . GLY B 1 106 ? 13.375 12.484 -12.383 1 95.06 106 GLY B O 1
ATOM 1953 N N . GLY B 1 107 ? 11.617 13.047 -13.672 1 95.44 107 GLY B N 1
ATOM 1954 C CA . GLY B 1 107 ? 10.641 12.719 -12.648 1 95.44 107 GLY B CA 1
ATOM 1955 C C . GLY B 1 107 ? 10.617 11.242 -12.297 1 95.44 107 GLY B C 1
ATOM 1956 O O . GLY B 1 107 ? 10.539 10.883 -11.117 1 95.44 107 GLY B O 1
ATOM 1957 N N . ARG B 1 108 ? 10.695 10.414 -13.281 1 95.12 108 ARG B N 1
ATOM 1958 C CA . ARG B 1 108 ? 10.719 8.969 -13.086 1 95.12 108 ARG B CA 1
ATOM 1959 C C . ARG B 1 108 ? 11.93 8.547 -12.266 1 95.12 108 ARG B C 1
ATOM 1961 O O . ARG B 1 108 ? 11.812 7.738 -11.344 1 95.12 108 ARG B O 1
ATOM 1968 N N . ALA B 1 109 ? 13.047 9.078 -12.609 1 93.69 109 ALA B N 1
ATOM 1969 C CA . ALA B 1 109 ? 14.273 8.773 -11.867 1 93.69 109 ALA B CA 1
ATOM 1970 C C . ALA B 1 109 ? 14.141 9.18 -10.406 1 93.69 109 ALA B C 1
ATOM 1972 O O . ALA B 1 109 ? 14.617 8.477 -9.516 1 93.69 109 ALA B O 1
ATOM 1973 N N . ARG B 1 110 ? 13.531 10.305 -10.156 1 91.56 110 ARG B N 1
ATOM 1974 C CA . ARG B 1 110 ? 13.359 10.805 -8.789 1 91.56 110 ARG B CA 1
ATOM 1975 C C . ARG B 1 110 ? 12.422 9.906 -7.992 1 91.56 110 ARG B C 1
ATOM 1977 O O . ARG B 1 110 ? 12.688 9.602 -6.828 1 91.56 110 ARG B O 1
ATOM 1984 N N . VAL B 1 111 ? 11.344 9.531 -8.648 1 91.5 111 VAL B N 1
ATOM 1985 C CA . VAL B 1 111 ? 10.375 8.688 -7.949 1 91.5 111 VAL B CA 1
ATOM 1986 C C . VAL B 1 111 ? 10.984 7.32 -7.668 1 91.5 111 VAL B C 1
ATOM 1988 O O . VAL B 1 111 ? 10.805 6.766 -6.582 1 91.5 111 VAL B O 1
ATOM 1991 N N . ILE B 1 112 ? 11.719 6.793 -8.578 1 89.69 112 ILE B N 1
ATOM 1992 C CA . ILE B 1 112 ? 12.398 5.512 -8.391 1 89.69 112 ILE B CA 1
ATOM 1993 C C . ILE B 1 112 ? 13.391 5.609 -7.234 1 89.69 112 ILE B C 1
ATOM 1995 O O . ILE B 1 112 ? 13.445 4.723 -6.379 1 89.69 112 ILE B O 1
ATOM 1999 N N . LYS B 1 113 ? 14.117 6.633 -7.246 1 89.5 113 LYS B N 1
ATOM 2000 C CA . LYS B 1 113 ? 15.109 6.832 -6.195 1 89.5 113 LYS B CA 1
ATOM 2001 C C . LYS B 1 113 ? 14.445 6.934 -4.824 1 89.5 113 LYS B C 1
ATOM 2003 O O . LYS B 1 113 ? 14.961 6.395 -3.84 1 89.5 113 LYS B O 1
ATOM 2008 N N . ALA B 1 114 ? 13.375 7.656 -4.773 1 87.12 114 ALA B N 1
ATOM 2009 C CA . ALA B 1 114 ? 12.664 7.852 -3.51 1 87.12 114 ALA B CA 1
ATOM 2010 C C . ALA B 1 114 ? 12.164 6.523 -2.951 1 87.12 114 ALA B C 1
ATOM 2012 O O . ALA B 1 114 ? 12 6.375 -1.738 1 87.12 114 ALA B O 1
ATOM 2013 N N . GLN B 1 115 ? 11.977 5.523 -3.824 1 86.88 115 GLN B N 1
ATOM 2014 C CA . GLN B 1 115 ? 11.438 4.242 -3.389 1 86.88 115 GLN B CA 1
ATOM 2015 C C . GLN B 1 115 ? 12.5 3.146 -3.447 1 86.88 115 GLN B C 1
ATOM 2017 O O . GLN B 1 115 ? 12.18 1.958 -3.408 1 86.88 115 GLN B O 1
ATOM 2022 N N . SER B 1 116 ? 13.703 3.469 -3.539 1 86.81 116 SER B N 1
ATOM 2023 C CA . SER B 1 116 ? 14.773 2.518 -3.826 1 86.81 116 SER B CA 1
ATOM 2024 C C . SER B 1 116 ? 14.922 1.491 -2.709 1 86.81 116 SER B C 1
ATOM 2026 O O . SER B 1 116 ? 15.125 0.304 -2.971 1 86.81 116 SER B O 1
ATOM 2028 N N . ALA B 1 117 ? 14.828 1.943 -1.512 1 83.19 117 ALA B N 1
ATOM 2029 C CA . ALA B 1 117 ? 14.977 1.024 -0.386 1 83.19 117 ALA B CA 1
ATOM 2030 C C . ALA B 1 117 ? 13.836 0.007 -0.354 1 83.19 117 ALA B C 1
ATOM 2032 O O . ALA B 1 117 ? 14.07 -1.183 -0.119 1 83.19 117 ALA B O 1
ATOM 2033 N N . PHE B 1 118 ? 12.656 0.45 -0.512 1 84.81 118 PHE B N 1
ATOM 2034 C CA . PHE B 1 118 ? 11.492 -0.428 -0.557 1 84.81 118 PHE B CA 1
ATOM 2035 C C . PHE B 1 118 ? 11.609 -1.422 -1.707 1 84.81 118 PHE B C 1
ATOM 2037 O O . PHE B 1 118 ? 11.32 -2.607 -1.541 1 84.81 118 PHE B O 1
ATOM 2044 N N . ARG B 1 119 ? 12.008 -0.909 -2.887 1 88.12 119 ARG B N 1
ATOM 2045 C CA . ARG B 1 119 ? 12.148 -1.752 -4.07 1 88.12 119 ARG B CA 1
ATOM 2046 C C . ARG B 1 119 ? 13.219 -2.816 -3.859 1 88.12 119 ARG B C 1
ATOM 2048 O O . ARG B 1 119 ? 13.047 -3.967 -4.27 1 88.12 119 ARG B O 1
ATOM 2055 N N . ALA B 1 120 ? 14.266 -2.443 -3.223 1 88.69 120 ALA B N 1
ATOM 2056 C CA . ALA B 1 120 ? 15.344 -3.389 -2.957 1 88.69 120 ALA B CA 1
ATOM 2057 C C . ALA B 1 120 ? 14.875 -4.516 -2.041 1 88.69 120 ALA B C 1
ATOM 2059 O O . ALA B 1 120 ? 15.188 -5.684 -2.275 1 88.69 120 ALA B O 1
ATOM 2060 N N . ARG B 1 121 ? 14.172 -4.133 -1.042 1 87.56 121 ARG B N 1
ATOM 2061 C CA . ARG B 1 121 ? 13.633 -5.129 -0.121 1 87.56 121 ARG B CA 1
ATOM 2062 C C . ARG B 1 121 ? 12.633 -6.043 -0.823 1 87.56 121 ARG B C 1
ATOM 2064 O O . ARG B 1 121 ? 12.617 -7.254 -0.59 1 87.56 121 ARG B O 1
ATOM 2071 N N . GLN B 1 122 ? 11.805 -5.457 -1.568 1 89.31 122 GLN B N 1
ATOM 2072 C CA . GLN B 1 122 ? 10.828 -6.219 -2.332 1 89.31 122 GLN B CA 1
ATOM 2073 C C . GLN B 1 122 ? 11.508 -7.227 -3.256 1 89.31 122 GLN B C 1
ATOM 2075 O O . GLN B 1 122 ? 11.078 -8.375 -3.344 1 89.31 122 GLN B O 1
ATOM 2080 N N . GLN B 1 123 ? 12.508 -6.734 -3.918 1 90.56 123 GLN B N 1
ATOM 2081 C CA . GLN B 1 123 ? 13.25 -7.602 -4.824 1 90.56 123 GLN B CA 1
ATOM 2082 C C . GLN B 1 123 ? 13.875 -8.773 -4.07 1 90.56 123 GLN B C 1
ATOM 2084 O O . GLN B 1 123 ? 13.836 -9.914 -4.543 1 90.56 123 GLN B O 1
ATOM 2089 N N . GLU B 1 124 ? 14.438 -8.484 -2.961 1 91.56 124 GLU B N 1
ATOM 2090 C CA . GLU B 1 124 ? 15.047 -9.531 -2.141 1 91.56 124 GLU B CA 1
ATOM 2091 C C . GLU B 1 124 ? 14.016 -10.594 -1.746 1 91.56 124 GLU B C 1
ATOM 2093 O O . GLU B 1 124 ? 14.305 -11.789 -1.814 1 91.56 124 GLU B O 1
ATOM 2098 N N . VAL B 1 125 ? 12.883 -10.141 -1.359 1 92.06 125 VAL B N 1
ATOM 2099 C CA . VAL B 1 125 ? 11.805 -11.031 -0.943 1 92.06 125 VAL B CA 1
ATOM 2100 C C . VAL B 1 125 ? 11.359 -11.891 -2.127 1 92.06 125 VAL B C 1
ATOM 2102 O O . VAL B 1 125 ? 11.148 -13.094 -1.984 1 92.06 125 VAL B O 1
ATOM 2105 N N . PHE B 1 126 ? 11.227 -11.273 -3.299 1 94.5 126 PHE B N 1
ATOM 2106 C CA . PHE B 1 126 ? 10.688 -11.961 -4.465 1 94.5 126 PHE B CA 1
ATOM 2107 C C . PHE B 1 126 ? 11.695 -12.953 -5.023 1 94.5 126 PHE B C 1
ATOM 2109 O O . PHE B 1 126 ? 11.32 -13.945 -5.645 1 94.5 126 PHE B O 1
ATOM 2116 N N . GLU B 1 127 ? 12.93 -12.711 -4.789 1 93.5 127 GLU B N 1
ATOM 2117 C CA . GLU B 1 127 ? 13.984 -13.609 -5.234 1 93.5 127 GLU B CA 1
ATOM 2118 C C . GLU B 1 127 ? 13.961 -14.922 -4.449 1 93.5 127 GLU B C 1
ATOM 2120 O O . GLU B 1 127 ? 14.477 -15.938 -4.91 1 93.5 127 GLU B O 1
ATOM 2125 N N . GLU B 1 128 ? 13.391 -14.898 -3.326 1 92.12 128 GLU B N 1
ATOM 2126 C CA . GLU B 1 128 ? 13.297 -16.094 -2.486 1 92.12 128 GLU B CA 1
ATOM 2127 C C . GLU B 1 128 ? 12.203 -17.031 -2.988 1 92.12 128 GLU B C 1
ATOM 2129 O O . GLU B 1 128 ? 12.164 -18.203 -2.602 1 92.12 128 GLU B O 1
ATOM 2134 N N . LEU B 1 129 ? 11.359 -16.594 -3.787 1 94 129 LEU B N 1
ATOM 2135 C CA . LEU B 1 129 ? 10.242 -17.391 -4.293 1 94 129 LEU B CA 1
ATOM 2136 C C . LEU B 1 129 ? 10.664 -18.219 -5.496 1 94 129 LEU B C 1
ATOM 2138 O O . LEU B 1 129 ? 11.469 -17.781 -6.316 1 94 129 LEU B O 1
ATOM 2142 N N . SER B 1 130 ? 10.148 -19.406 -5.656 1 93.38 130 SER B N 1
ATOM 2143 C CA . SER B 1 130 ? 10.359 -20.203 -6.867 1 93.38 130 SER B CA 1
ATOM 2144 C C . SER B 1 130 ? 9.688 -19.562 -8.07 1 93.38 130 SER B C 1
ATOM 2146 O O . SER B 1 130 ? 8.797 -18.719 -7.918 1 93.38 130 SER B O 1
ATOM 2148 N N . VAL B 1 131 ? 10.07 -19.953 -9.203 1 92.56 131 VAL B N 1
ATOM 2149 C CA . VAL B 1 131 ? 9.477 -19.469 -10.445 1 92.56 131 VAL B CA 1
ATOM 2150 C C . VAL B 1 131 ? 7.984 -19.781 -10.469 1 92.56 131 VAL B C 1
ATOM 2152 O O . VAL B 1 131 ? 7.172 -18.938 -10.844 1 92.56 131 VAL B O 1
ATOM 2155 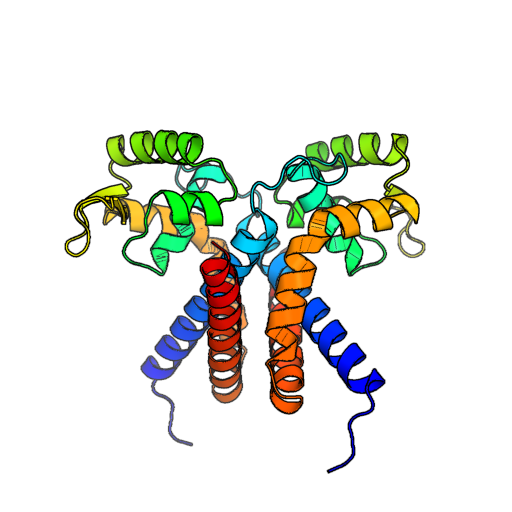N N . ALA B 1 132 ? 7.676 -20.969 -10.055 1 92.19 132 ALA B N 1
ATOM 2156 C CA . ALA B 1 132 ? 6.277 -21.391 -10.031 1 92.19 132 ALA B CA 1
ATOM 2157 C C . ALA B 1 132 ? 5.461 -20.531 -9.078 1 92.19 132 ALA B C 1
ATOM 2159 O O . ALA B 1 132 ? 4.336 -20.125 -9.391 1 92.19 132 ALA B O 1
ATOM 2160 N N . ASP B 1 133 ? 6.047 -20.203 -7.961 1 93.06 133 ASP B N 1
ATOM 2161 C CA . ASP B 1 133 ? 5.367 -19.359 -6.977 1 93.06 133 ASP B CA 1
ATOM 2162 C C . ASP B 1 133 ? 5.188 -17.938 -7.496 1 93.06 133 ASP B C 1
ATOM 2164 O O . ASP B 1 133 ? 4.121 -17.344 -7.328 1 93.06 133 ASP B O 1
ATOM 2168 N N . ARG B 1 134 ? 6.18 -17.438 -8.133 1 95.56 134 ARG B N 1
ATOM 2169 C CA . ARG B 1 134 ? 6.105 -16.078 -8.672 1 95.56 134 ARG B CA 1
ATOM 2170 C C . ARG B 1 134 ? 5.008 -15.969 -9.719 1 95.56 134 ARG B C 1
ATOM 2172 O O . ARG B 1 134 ? 4.227 -15.016 -9.711 1 95.56 134 ARG B O 1
ATOM 2179 N N . ARG B 1 135 ? 4.953 -16.922 -10.555 1 94.56 135 ARG B N 1
ATOM 2180 C CA . ARG B 1 135 ? 3.953 -16.891 -11.617 1 94.56 135 ARG B CA 1
ATOM 2181 C C . ARG B 1 135 ? 2.543 -17 -11.047 1 94.56 135 ARG B C 1
ATOM 2183 O O . ARG B 1 135 ? 1.644 -16.266 -11.461 1 94.56 135 ARG B O 1
ATOM 2190 N N . ALA B 1 136 ? 2.404 -17.906 -10.141 1 93.19 136 ALA B N 1
ATOM 2191 C CA . ALA B 1 136 ? 1.1 -18.094 -9.516 1 93.19 136 ALA B CA 1
ATOM 2192 C C . ALA B 1 136 ? 0.661 -16.828 -8.781 1 93.19 136 ALA B C 1
ATOM 2194 O O . ALA B 1 136 ? -0.501 -16.422 -8.867 1 93.19 136 ALA B O 1
ATOM 2195 N N . MET B 1 137 ? 1.574 -16.219 -8.102 1 95.44 137 MET B N 1
ATOM 2196 C CA . MET B 1 137 ? 1.275 -15 -7.355 1 95.44 137 MET B CA 1
ATOM 2197 C C . MET B 1 137 ? 0.951 -13.844 -8.297 1 95.44 137 MET B C 1
ATOM 2199 O O . MET B 1 137 ? 0.006 -13.094 -8.062 1 95.44 137 MET B O 1
ATOM 2203 N N . THR B 1 138 ? 1.746 -13.742 -9.336 1 96.44 138 THR B N 1
ATOM 2204 C CA . THR B 1 138 ? 1.515 -12.688 -10.32 1 96.44 138 THR B CA 1
ATOM 2205 C C . THR B 1 138 ? 0.115 -12.805 -10.914 1 96.44 138 THR B C 1
ATOM 2207 O O . THR B 1 138 ? -0.613 -11.812 -11 1 96.44 138 THR B O 1
ATOM 2210 N N . ASP B 1 139 ? -0.27 -14 -11.258 1 94.56 139 ASP B N 1
ATOM 2211 C CA . ASP B 1 139 ? -1.581 -14.227 -11.859 1 94.56 139 ASP B CA 1
ATOM 2212 C C . ASP B 1 139 ? -2.701 -13.875 -10.883 1 94.56 139 ASP B C 1
ATOM 2214 O O . ASP B 1 139 ? -3.664 -13.203 -11.25 1 94.56 139 ASP B O 1
ATOM 2218 N N . SER B 1 140 ? -2.559 -14.336 -9.688 1 94 140 SER B N 1
ATOM 2219 C CA . SER B 1 140 ? -3.562 -14.094 -8.648 1 94 140 SER B CA 1
ATOM 2220 C C . SER B 1 140 ? -3.707 -12.609 -8.352 1 94 140 SER B C 1
ATOM 2222 O O . SER B 1 140 ? -4.824 -12.094 -8.273 1 94 140 SER B O 1
ATOM 2224 N N . LEU B 1 141 ? -2.604 -11.93 -8.211 1 95.06 141 LEU B N 1
ATOM 2225 C CA . LEU B 1 141 ? -2.609 -10.516 -7.844 1 95.06 141 LEU B CA 1
ATOM 2226 C C . LEU B 1 141 ? -3.158 -9.656 -8.977 1 95.06 141 LEU B C 1
ATOM 2228 O O . LEU B 1 141 ? -3.914 -8.711 -8.742 1 95.06 141 LEU B O 1
ATOM 2232 N N . THR B 1 142 ? -2.77 -10.008 -10.172 1 94.62 142 THR B N 1
ATOM 2233 C CA . THR B 1 142 ? -3.246 -9.281 -11.344 1 94.62 142 THR B CA 1
ATOM 2234 C C . THR B 1 142 ? -4.762 -9.406 -11.477 1 94.62 142 THR B C 1
ATOM 2236 O O . THR B 1 142 ? -5.453 -8.406 -11.703 1 94.62 142 THR B O 1
ATOM 2239 N N . ARG B 1 143 ? -5.238 -10.57 -11.328 1 93.62 143 ARG B N 1
ATOM 2240 C CA . ARG B 1 143 ? -6.676 -10.812 -11.43 1 93.62 143 ARG B CA 1
ATOM 2241 C C . ARG B 1 143 ? -7.434 -10.078 -10.328 1 93.62 143 ARG B C 1
ATOM 2243 O O . ARG B 1 143 ? -8.469 -9.461 -10.586 1 93.62 143 ARG B O 1
ATOM 2250 N N . LEU B 1 144 ? -6.949 -10.148 -9.148 1 93.25 144 LEU B N 1
ATOM 2251 C CA . LEU B 1 144 ? -7.605 -9.508 -8.016 1 93.25 144 LEU B CA 1
ATOM 2252 C C . LEU B 1 144 ? -7.641 -7.992 -8.195 1 93.25 144 LEU B C 1
ATOM 2254 O O . LEU B 1 144 ? -8.664 -7.355 -7.945 1 93.25 144 LEU B O 1
ATOM 2258 N N . ALA B 1 145 ? -6.539 -7.441 -8.609 1 92.62 145 ALA B N 1
ATOM 2259 C CA . ALA B 1 145 ? -6.477 -6 -8.852 1 92.62 145 ALA B CA 1
ATOM 2260 C C . ALA B 1 145 ? -7.484 -5.582 -9.922 1 92.62 145 ALA B C 1
ATOM 2262 O O . ALA B 1 145 ? -8.148 -4.551 -9.789 1 92.62 145 ALA B O 1
ATOM 2263 N N . ALA B 1 146 ? -7.594 -6.348 -10.922 1 92.06 146 ALA B N 1
ATOM 2264 C CA . ALA B 1 146 ? -8.531 -6.059 -12.008 1 92.06 146 ALA B CA 1
ATOM 2265 C C . ALA B 1 146 ? -9.969 -6.09 -11.516 1 92.06 146 ALA B C 1
ATOM 2267 O O . ALA B 1 146 ? -10.773 -5.227 -11.875 1 92.06 146 ALA B O 1
ATOM 2268 N N . LEU B 1 147 ? -10.312 -7.055 -10.727 1 90.75 147 LEU B N 1
ATOM 2269 C CA . LEU B 1 147 ? -11.664 -7.188 -10.195 1 90.75 147 LEU B CA 1
ATOM 2270 C C . LEU B 1 147 ? -12.008 -6.012 -9.289 1 90.75 147 LEU B C 1
ATOM 2272 O O . LEU B 1 147 ? -13.133 -5.5 -9.328 1 90.75 147 LEU B O 1
ATOM 2276 N N . ILE B 1 148 ? -11.055 -5.598 -8.5 1 88.06 148 ILE B N 1
ATOM 2277 C CA . ILE B 1 148 ? -11.273 -4.477 -7.59 1 88.06 148 ILE B CA 1
ATOM 2278 C C . ILE B 1 148 ? -11.492 -3.197 -8.398 1 88.06 148 ILE B C 1
ATOM 2280 O O . ILE B 1 148 ? -12.422 -2.432 -8.117 1 88.06 148 ILE B O 1
ATOM 2284 N N . ASN B 1 149 ? -10.664 -2.957 -9.375 1 85.56 149 ASN B N 1
ATOM 2285 C CA . ASN B 1 149 ? -10.773 -1.763 -10.203 1 85.56 149 ASN B CA 1
ATOM 2286 C C . ASN B 1 149 ? -12.078 -1.742 -10.984 1 85.56 149 ASN B C 1
ATOM 2288 O O . ASN B 1 149 ? -12.703 -0.69 -11.133 1 85.56 149 ASN B O 1
ATOM 2292 N N . ASP B 1 150 ? -12.484 -2.871 -11.492 1 84 150 ASP B N 1
ATOM 2293 C CA . ASP B 1 150 ? -13.727 -2.973 -12.258 1 84 150 ASP B CA 1
ATOM 2294 C C . ASP B 1 150 ? -14.938 -2.645 -11.383 1 84 150 ASP B C 1
ATOM 2296 O O . ASP B 1 150 ? -15.891 -2.014 -11.844 1 84 150 ASP B O 1
ATOM 2300 N N . ASN B 1 151 ? -14.875 -3.107 -10.242 1 80 151 ASN B N 1
ATOM 2301 C CA . ASN B 1 151 ? -15.977 -2.865 -9.32 1 80 151 ASN B CA 1
ATOM 2302 C C . ASN B 1 151 ? -16.078 -1.393 -8.938 1 80 151 ASN B C 1
ATOM 2304 O O . ASN B 1 151 ? -17.172 -0.868 -8.75 1 80 151 ASN B O 1
ATOM 2308 N N . MET B 1 152 ? -14.984 -0.711 -8.852 1 75.44 152 MET B N 1
ATOM 2309 C CA . MET B 1 152 ? -14.977 0.705 -8.492 1 75.44 152 MET B CA 1
ATOM 2310 C C . MET B 1 152 ? -15.43 1.563 -9.672 1 75.44 152 MET B C 1
ATOM 2312 O O . MET B 1 152 ? -16.141 2.555 -9.484 1 75.44 152 MET B O 1
ATOM 2316 N N . ASP B 1 153 ? -15 1.158 -10.805 1 70.25 153 ASP B N 1
ATOM 2317 C CA . ASP B 1 153 ? -15.352 1.924 -12 1 70.25 153 ASP B CA 1
ATOM 2318 C C . ASP B 1 153 ? -16.828 1.728 -12.367 1 70.25 153 ASP B C 1
ATOM 2320 O O . ASP B 1 153 ? -17.438 2.615 -12.953 1 70.25 153 ASP B O 1
ATOM 2324 N N . ALA B 1 154 ? -17.312 0.568 -12.125 1 61.56 154 ALA B N 1
ATOM 2325 C CA . ALA B 1 154 ? -18.719 0.316 -12.391 1 61.56 154 ALA B CA 1
ATOM 2326 C C . ALA B 1 154 ? -19.609 1.183 -11.508 1 61.56 154 ALA B C 1
ATOM 2328 O O . ALA B 1 154 ? -20.75 1.496 -11.875 1 61.56 154 ALA B O 1
ATOM 2329 N N . ARG B 1 155 ? -19.125 1.616 -10.492 1 54.31 155 ARG B N 1
ATOM 2330 C CA . ARG B 1 155 ? -19.938 2.375 -9.555 1 54.31 155 ARG B CA 1
ATOM 2331 C C . ARG B 1 155 ? -19.641 3.869 -9.656 1 54.31 155 ARG B C 1
ATOM 2333 O O . ARG B 1 155 ? -20.344 4.684 -9.047 1 54.31 155 ARG B O 1
ATOM 2340 N N . ALA B 1 156 ? -18.656 4.094 -10.305 1 52.5 156 ALA B N 1
ATOM 2341 C CA . ALA B 1 156 ? -18.422 5.504 -10.602 1 52.5 156 ALA B CA 1
ATOM 2342 C C . ALA B 1 156 ? -19.281 5.969 -11.766 1 52.5 156 ALA B C 1
ATOM 2344 O O . ALA B 1 156 ? -19.422 5.254 -12.766 1 52.5 156 ALA B O 1
#

Solvent-accessible surface area (backbone atoms only — not comparable to full-atom values): 16286 Å² total; per-residue (Å²): 122,83,73,72,47,69,63,53,53,51,50,48,49,50,48,32,51,51,15,54,48,46,30,46,45,39,50,39,23,53,70,32,52,72,65,63,67,38,74,80,37,51,70,67,54,44,51,43,48,54,64,43,78,80,32,71,58,42,36,59,62,58,35,11,37,43,48,43,48,54,53,69,60,40,50,53,53,50,50,56,35,34,77,70,49,27,33,47,79,43,66,34,89,87,39,76,83,40,51,29,37,25,58,30,76,65,22,45,53,37,54,50,58,45,40,40,70,43,49,52,51,49,50,57,48,55,67,73,46,52,69,68,53,41,51,52,40,26,53,43,32,41,52,51,22,49,46,50,45,49,58,53,54,70,71,96,122,85,73,71,47,71,65,53,52,52,49,47,50,50,47,32,52,51,16,52,48,46,29,44,46,39,50,38,24,51,71,31,51,74,65,60,68,38,73,80,38,51,70,69,54,44,51,44,47,55,65,43,77,82,33,70,58,42,37,58,62,59,34,10,38,44,50,42,47,54,52,70,58,40,50,53,52,48,52,56,34,33,77,69,49,28,34,46,78,43,67,35,89,87,39,76,83,40,51,28,37,25,59,30,75,66,22,44,53,38,53,49,58,44,40,40,68,44,49,51,51,49,50,57,49,56,65,70,47,52,70,69,53,41,52,53,41,25,53,43,31,41,53,52,23,50,46,51,45,50,57,53,54,70,72,96